Protein AF-0000000084498848 (afdb_homodimer)

Nearest PDB structures (foldseek):
  2qkd-assembly1_A  TM=5.959E-01  e=3.045E-12  Mus musculus
  1njk-assembly1_D  TM=5.117E-01  e=5.832E+00  Escherichia coli
  2qkd-assembly1_A  TM=5.959E-01  e=2.418E-12  Mus musculus
  1njk-assembly1_D  TM=5.117E-01  e=6.208E+00  Escherichia coli

InterPro domains:
  IPR004457 Zinc finger, ZPR1-type [PF03367] (8-51)
  IPR004457 Zinc finger, ZPR1-type [SM00709] (8-157)
  IPR004457 Zinc finger, ZPR1-type [TIGR00310] (9-161)
  IPR004470 ZPR1-like, archaea [TIGR00340] (10-161)
  IPR040141 ZPR1 [PTHR10876] (7-160)
  IPR042451 ZPR1, A/B domain [G3DSA:2.60.120.1040] (54-166)
  IPR056180 ZPR1, jelly-roll domain [PF22794] (68-160)

Foldseek 3Di:
DDKDWDPDADPVPGDTWIKDKDWDQDPLQGIKIWIWTADPPPGDIDIDIGRDDFDFWKKKKDKQQFQVQQAWKKKAALQKKKAKVVLGDIDGRDPDDHIDIDGNVRVLVVRLVVLVVVDDDPSSVVSNVVSVCVNVRNGDMIMMMIGGRRRRMDIRDPRMDMGGDDD/DDKDWDPDADPVPGDTWIKDKDWDQDPLQGIKIWIWTADPPPGDIDIDIGRDDFDFWKKKKDKDQFQVQQAWKKKAALQKKKAKVVLGDIDGRDPDDHIDIDGNVRVLVVRLVVLVVVDDDPSSVVSNVVSVCVNVRNGDMIMMMIGGRRRRMDIRDPRMDMGGDDD

pLDDT: mean 88.1, std 8.41, range [50.16, 97.81]

Solvent-accessible surface area (backbone atoms only — not comparable to full-atom values): 17791 Å² total; per-residue (Å²): 130,78,71,38,83,48,92,48,58,33,90,86,77,58,47,58,20,32,36,38,72,50,78,47,74,44,92,75,57,38,52,34,38,40,37,35,39,34,28,88,83,68,52,32,37,32,45,30,42,37,37,71,59,56,45,67,37,29,30,36,38,38,71,32,82,40,64,73,45,34,63,29,42,28,38,42,35,32,59,28,29,36,37,29,70,84,72,71,41,74,44,72,48,49,96,54,41,53,52,46,79,46,27,47,45,49,55,53,49,52,52,48,48,54,43,59,73,74,44,94,45,74,69,47,48,54,51,47,52,51,50,52,34,39,76,66,44,56,81,58,62,42,44,45,33,39,44,18,68,43,29,47,48,46,66,64,48,93,72,46,42,80,40,73,52,83,127,131,78,71,41,82,46,92,48,58,34,90,87,77,60,48,57,21,32,34,40,73,50,77,48,73,44,90,75,56,40,54,33,37,39,38,35,40,35,26,87,85,69,52,32,37,33,45,31,43,37,38,72,60,55,45,67,35,29,31,34,38,38,70,32,81,40,62,72,45,33,63,30,44,30,37,43,36,34,58,29,28,38,37,28,69,84,74,71,41,73,43,71,50,50,96,52,39,53,52,45,79,46,27,47,45,49,55,56,49,52,51,48,50,55,45,59,73,73,44,92,45,74,70,48,48,54,52,46,52,51,51,52,34,39,75,68,45,56,81,59,67,42,44,46,33,38,44,18,67,43,29,46,47,43,64,63,46,92,72,47,42,79,41,75,51,84,127

Sequence (334 aa):
MNETLTDKQCPNCNSYLYYIEYDTEIPYEGKITIKTYTCKTCYYKNVSIQRHEREKPKVMLLRITGKNDLKTIIYRSPDAYIKIPEIDAEISPGIASNGYITTAEGIITSIKEKLSLMGNNKETKVLEERINNILKSNSEEITIIIDDDSGKSKINSSKAKVIEKPIMNETLTDKQCPNCNSYLYYIEYDTEIPYEGKITIKTYTCKTCYYKNVSIQRHEREKPKVMLLRITGKNDLKTIIYRSPDAYIKIPEIDAEISPGIASNGYITTAEGIITSIKEKLSLMGNNKETKVLEERINNILKSNSEEITIIIDDDSGKSKINSSKAKVIEKPI

Secondary structure (DSSP, 8-state):
---EEEEEEPTTT-PEEEEEEEEEEETTTEEEEEEEEE-TTT--EEEEEEE------EEEEEEE-SHHHHT-EEEEPTTEEEEEGGGTEEEPPPTTPPPEEEEHHHHHHHHHHHHHHT---HHHHHHHHHHHHHHTT-S--EEEEEEETTS--EEESTT-EEEEPP-/---EEEEEEPTTT-PEEEEEEEEEEETTTEEEEEEEEE-TTT--EEEEEEE------EEEEEEE-SHHHHT-EEEEPTTEEEEEGGGTEEEPPPTTPPPEEEEHHHHHHHHHHHHHHT---HHHHHHHHHHHHHHTT-S--EEEEEEETT---EEESTT-EEEEPP-

Structure (mmCIF, N/CA/C/O backbone):
data_AF-0000000084498848-model_v1
#
loop_
_entity.id
_entity.type
_entity.pdbx_description
1 polymer 'Zinc finger ZPR1-type domain-containing protein'
#
loop_
_atom_site.group_PDB
_atom_site.id
_atom_site.type_symbol
_atom_site.label_atom_id
_atom_site.label_alt_id
_atom_site.label_comp_id
_atom_site.label_asym_id
_atom_site.label_entity_id
_atom_site.label_seq_id
_atom_site.pdbx_PDB_ins_code
_atom_site.Cartn_x
_atom_site.Cartn_y
_atom_site.Cartn_z
_atom_site.occupancy
_atom_site.B_iso_or_equiv
_atom_site.auth_seq_id
_atom_site.auth_comp_id
_atom_site.auth_asym_id
_atom_site.auth_atom_id
_atom_site.pdbx_PDB_model_num
ATOM 1 N N . MET A 1 1 ? -4.902 -6.047 -22.672 1 60.44 1 MET A N 1
ATOM 2 C CA . MET A 1 1 ? -4.195 -7.223 -22.172 1 60.44 1 MET A CA 1
ATOM 3 C C . MET A 1 1 ? -4.988 -8.492 -22.453 1 60.44 1 MET A C 1
ATOM 5 O O . MET A 1 1 ? -6.207 -8.516 -22.281 1 60.44 1 MET A O 1
ATOM 9 N N . ASN A 1 2 ? -4.477 -9.375 -23.234 1 75.75 2 ASN A N 1
ATOM 10 C CA . ASN A 1 2 ? -5.258 -10.492 -23.766 1 75.75 2 ASN A CA 1
ATOM 11 C C . ASN A 1 2 ? -5.457 -11.57 -22.703 1 75.75 2 ASN A C 1
ATOM 13 O O . ASN A 1 2 ? -4.484 -12.117 -22.172 1 75.75 2 ASN A O 1
ATOM 17 N N . GLU A 1 3 ? -6.574 -11.68 -22.141 1 88.19 3 GLU A N 1
ATOM 18 C CA . GLU A 1 3 ? -7.008 -12.727 -21.219 1 88.19 3 GLU A CA 1
ATOM 19 C C . GLU A 1 3 ? -7.223 -14.055 -21.938 1 88.19 3 GLU A C 1
ATOM 21 O O . GLU A 1 3 ? -7.766 -14.078 -23.047 1 88.19 3 GLU A O 1
ATOM 26 N N . THR A 1 4 ? -6.621 -15.195 -21.438 1 95.38 4 THR A N 1
ATOM 27 C CA . THR A 1 4 ? -6.754 -16.5 -22.062 1 95.38 4 THR A CA 1
ATOM 28 C C . THR A 1 4 ? -7.375 -17.516 -21.094 1 95.38 4 THR A C 1
ATOM 30 O O . THR A 1 4 ? -7.035 -17.53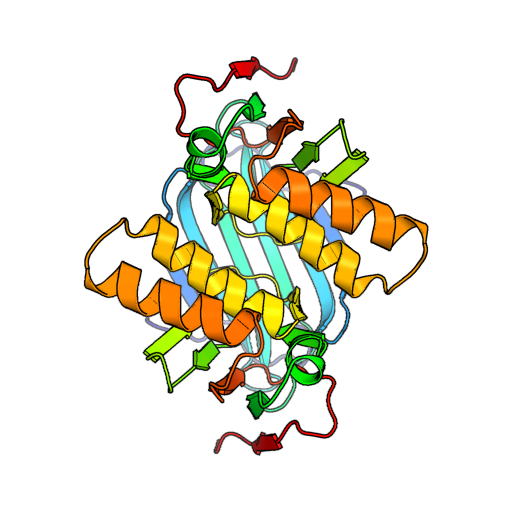1 -19.922 1 95.38 4 THR A O 1
ATOM 33 N N . LEU A 1 5 ? -8.227 -18.312 -21.656 1 96.38 5 LEU A N 1
ATOM 34 C CA . LEU A 1 5 ? -8.742 -19.438 -20.875 1 96.38 5 LEU A CA 1
ATOM 35 C C . LEU A 1 5 ? -7.688 -20.531 -20.734 1 96.38 5 LEU A C 1
ATOM 37 O O . LEU A 1 5 ? -7.035 -20.906 -21.703 1 96.38 5 LEU A O 1
ATOM 41 N N . THR A 1 6 ? -7.496 -21 -19.453 1 97.12 6 THR A N 1
ATOM 42 C CA . THR A 1 6 ? -6.473 -22.016 -19.203 1 97.12 6 THR A CA 1
ATOM 43 C C . THR A 1 6 ? -7.109 -23.359 -18.859 1 97.12 6 THR A C 1
ATOM 45 O O . THR A 1 6 ? -8.336 -23.469 -18.797 1 97.12 6 THR A O 1
ATOM 48 N N . ASP A 1 7 ? -6.156 -24.391 -18.703 1 97.19 7 ASP A N 1
ATOM 49 C CA . ASP A 1 7 ? -6.609 -25.703 -18.281 1 97.19 7 ASP A CA 1
ATOM 50 C C . ASP A 1 7 ? -6.516 -25.859 -16.766 1 97.19 7 ASP A C 1
ATOM 52 O O . ASP A 1 7 ? -6.789 -26.938 -16.219 1 97.19 7 ASP A O 1
ATOM 56 N N . LYS A 1 8 ? -6.152 -24.797 -16.109 1 95.94 8 LYS A N 1
ATOM 57 C CA . LYS A 1 8 ? -6.086 -24.844 -14.656 1 95.94 8 LYS A CA 1
ATOM 58 C C . LYS A 1 8 ? -7.473 -24.703 -14.039 1 95.94 8 LYS A C 1
ATOM 60 O O . LYS A 1 8 ? -8.258 -23.844 -14.445 1 95.94 8 LYS A O 1
ATOM 65 N N . GLN A 1 9 ? -7.645 -25.484 -13.062 1 96.88 9 GLN A N 1
ATOM 66 C CA . GLN A 1 9 ? -8.953 -25.469 -12.422 1 96.88 9 GLN A CA 1
ATOM 67 C C . GLN A 1 9 ? -8.938 -24.594 -11.172 1 96.88 9 GLN A C 1
ATOM 69 O O . GLN A 1 9 ? -7.961 -24.594 -10.422 1 96.88 9 GLN A O 1
ATOM 74 N N . CYS A 1 10 ? -10.016 -23.891 -10.945 1 95.12 10 CYS A N 1
ATOM 75 C CA . CYS A 1 10 ? -10.234 -23.094 -9.75 1 95.12 10 CYS A CA 1
ATOM 76 C C . CYS A 1 10 ? -10.289 -23.969 -8.5 1 95.12 10 CYS A C 1
ATOM 78 O O . CYS A 1 10 ? -11.023 -24.953 -8.461 1 95.12 10 CYS A O 1
ATOM 80 N N . PRO A 1 11 ? -9.508 -23.562 -7.582 1 92 11 PRO A N 1
ATOM 81 C CA . PRO A 1 11 ? -9.508 -24.375 -6.363 1 92 11 PRO A CA 1
ATOM 82 C C . PRO A 1 11 ? -10.82 -24.281 -5.582 1 92 11 PRO A C 1
ATOM 84 O O . PRO A 1 11 ? -11.094 -25.125 -4.723 1 92 11 PRO A O 1
ATOM 87 N N . ASN A 1 12 ? -11.57 -23.328 -5.832 1 88.88 12 ASN A N 1
ATOM 88 C CA . ASN A 1 12 ? -12.805 -23.094 -5.086 1 88.88 12 ASN A CA 1
ATOM 89 C C . ASN A 1 12 ? -13.992 -23.797 -5.738 1 88.88 12 ASN A C 1
ATOM 91 O O . ASN A 1 12 ? -14.859 -24.328 -5.047 1 88.88 12 ASN A O 1
ATOM 95 N N . CYS A 1 13 ? -14.039 -23.844 -7.105 1 94.06 13 CYS A N 1
ATOM 96 C CA . CYS A 1 13 ? -15.266 -24.328 -7.738 1 94.06 13 CYS A CA 1
ATOM 97 C C . CYS A 1 13 ? -14.945 -25.25 -8.906 1 94.06 13 CYS A C 1
ATOM 99 O O . CYS A 1 13 ? -15.852 -25.672 -9.625 1 94.06 13 CYS A O 1
ATOM 101 N N . ASN A 1 14 ? -13.781 -25.406 -9.312 1 95.75 14 ASN A N 1
ATOM 102 C CA . ASN A 1 14 ? -13.273 -26.375 -10.281 1 95.75 14 ASN A CA 1
ATOM 103 C C . ASN A 1 14 ? -13.461 -25.875 -11.711 1 95.75 14 ASN A C 1
ATOM 105 O O . ASN A 1 14 ? -13.117 -26.578 -12.664 1 95.75 14 ASN A O 1
ATOM 109 N N . SER A 1 15 ? -14.047 -24.703 -11.891 1 95.38 15 SER A N 1
ATOM 110 C CA . SER A 1 15 ? -14.094 -24.125 -13.234 1 95.38 15 SER A CA 1
ATOM 111 C C . SER A 1 15 ? -12.688 -23.781 -13.727 1 95.38 15 SER A C 1
ATOM 113 O O . SER A 1 15 ? -11.742 -23.719 -12.938 1 95.38 15 SER A O 1
ATOM 115 N N . TYR A 1 16 ? -12.664 -23.594 -15 1 97.19 16 TYR A N 1
ATOM 116 C CA . TYR A 1 16 ? -11.352 -23.281 -15.555 1 97.19 16 TYR A CA 1
ATOM 117 C C . TYR A 1 16 ? -11.008 -21.812 -15.344 1 97.19 16 TYR A C 1
ATOM 119 O O . TYR A 1 16 ? -11.875 -20.938 -15.461 1 97.19 16 TYR A O 1
ATOM 127 N N . LEU A 1 17 ? -9.766 -21.547 -15.07 1 96.38 17 LEU A N 1
ATOM 128 C CA . LEU A 1 17 ? -9.312 -20.203 -14.734 1 96.38 17 LEU A CA 1
ATOM 129 C C . LEU A 1 17 ? -8.906 -19.438 -15.984 1 96.38 17 LEU A C 1
ATOM 131 O O . LEU A 1 17 ? -8.438 -20.031 -16.953 1 96.38 17 LEU A O 1
ATOM 135 N N . TYR A 1 18 ? -9.203 -18.156 -15.938 1 96.12 18 TYR A N 1
ATOM 136 C CA . TYR A 1 18 ? -8.672 -17.234 -16.922 1 96.12 18 TYR A CA 1
ATOM 137 C C . TYR A 1 18 ? -7.324 -16.672 -16.469 1 96.12 18 TYR A C 1
ATOM 139 O O . TYR A 1 18 ? -7.078 -16.516 -15.273 1 96.12 18 TYR A O 1
ATOM 147 N N . TYR A 1 19 ? -6.457 -16.438 -17.484 1 95.75 19 TYR A N 1
ATOM 148 C CA . TYR A 1 19 ? -5.086 -16.047 -17.188 1 95.75 19 TYR A CA 1
ATOM 149 C C . TYR A 1 19 ? -4.707 -14.781 -17.953 1 95.75 19 TYR A C 1
ATOM 151 O O . TYR A 1 19 ? -5.039 -14.648 -19.141 1 95.75 19 TYR A O 1
ATOM 159 N N . ILE A 1 20 ? -4.113 -13.852 -17.25 1 93.94 20 ILE A N 1
ATOM 160 C CA . ILE A 1 20 ? -3.502 -12.688 -17.891 1 93.94 20 ILE A CA 1
ATOM 161 C C . ILE A 1 20 ? -2.113 -12.445 -17.297 1 93.94 20 ILE A C 1
ATOM 163 O O . ILE A 1 20 ? -1.896 -12.648 -16.109 1 93.94 20 ILE A O 1
ATOM 167 N N . GLU A 1 21 ? -1.12 -12.078 -18.125 1 92.12 21 GLU A N 1
ATOM 168 C CA . GLU A 1 21 ? 0.226 -11.727 -17.688 1 92.12 21 GLU A CA 1
ATOM 169 C C . GLU A 1 21 ? 0.68 -10.406 -18.312 1 92.12 21 GLU A C 1
ATOM 171 O O . GLU A 1 21 ? 0.308 -10.086 -19.438 1 92.12 21 GLU A O 1
ATOM 176 N N . TYR A 1 22 ? 1.301 -9.648 -17.531 1 89.38 22 TYR A N 1
ATOM 177 C CA . TYR A 1 22 ? 1.804 -8.375 -18.031 1 89.38 22 TYR A CA 1
ATOM 178 C C . TYR A 1 22 ? 3.166 -8.055 -17.438 1 89.38 22 TYR A C 1
ATOM 180 O O . TYR A 1 22 ? 3.379 -8.234 -16.234 1 89.38 22 TYR A O 1
ATOM 188 N N . ASP A 1 23 ? 4.105 -7.664 -18.281 1 89.06 23 ASP A N 1
ATOM 189 C CA . ASP A 1 23 ? 5.426 -7.184 -17.875 1 89.06 23 ASP A CA 1
ATOM 190 C C . ASP A 1 23 ? 5.449 -5.66 -17.797 1 89.06 23 ASP A C 1
ATOM 192 O O . ASP A 1 23 ? 4.906 -4.973 -18.656 1 89.06 23 ASP A O 1
ATOM 196 N N . THR A 1 24 ? 5.996 -5.207 -16.719 1 86.88 24 THR A N 1
ATOM 197 C CA . THR A 1 24 ? 6.129 -3.762 -16.578 1 86.88 24 THR A CA 1
ATOM 198 C C . THR A 1 24 ? 7.395 -3.406 -15.805 1 86.88 24 THR A C 1
ATOM 200 O O . THR A 1 24 ? 8.094 -4.293 -15.305 1 86.88 24 THR A O 1
ATOM 203 N N . GLU A 1 25 ? 7.734 -2.156 -15.906 1 86.75 25 GLU A N 1
ATOM 204 C CA . GLU A 1 25 ? 8.867 -1.645 -15.133 1 86.75 25 GLU A CA 1
ATOM 205 C C . GLU A 1 25 ? 8.398 -0.656 -14.07 1 86.75 25 GLU A C 1
ATOM 207 O O . GLU A 1 25 ? 7.609 0.246 -14.352 1 86.75 25 GLU A O 1
ATOM 212 N N . ILE A 1 26 ? 8.742 -0.905 -12.828 1 83.12 26 ILE A N 1
ATOM 213 C CA . ILE A 1 26 ? 8.422 -0.023 -11.719 1 83.12 26 ILE A CA 1
ATOM 214 C C . ILE A 1 26 ? 9.656 0.775 -11.312 1 83.12 26 ILE A C 1
ATOM 216 O O . ILE A 1 26 ? 10.758 0.222 -11.219 1 83.12 26 ILE A O 1
ATOM 220 N N . PRO A 1 27 ? 9.461 2.131 -11.055 1 83 27 PRO A N 1
ATOM 221 C CA . PRO A 1 27 ? 10.602 2.949 -10.656 1 83 27 PRO A CA 1
ATOM 222 C C . PRO A 1 27 ? 11.383 2.346 -9.492 1 83 27 PRO A C 1
ATOM 224 O O . PRO A 1 27 ? 10.781 1.895 -8.508 1 83 27 PRO A O 1
ATOM 227 N N . TYR A 1 28 ? 12.734 2.203 -9.578 1 83.44 28 TYR A N 1
ATOM 228 C CA . TYR A 1 28 ? 13.703 1.74 -8.586 1 83.44 28 TYR A CA 1
ATOM 229 C C . TYR A 1 28 ? 13.594 0.233 -8.383 1 83.44 28 TYR A C 1
ATOM 231 O O . TYR A 1 28 ? 14.508 -0.39 -7.832 1 83.44 28 TYR A O 1
ATOM 239 N N . GLU A 1 29 ? 12.469 -0.344 -8.758 1 84.56 29 GLU A N 1
ATOM 240 C CA . GLU A 1 29 ? 12.289 -1.785 -8.602 1 84.56 29 GLU A CA 1
ATOM 241 C C . GLU A 1 29 ? 12.82 -2.539 -9.82 1 84.56 29 GLU A C 1
ATOM 243 O O . GLU A 1 29 ? 13.422 -3.607 -9.68 1 84.56 29 GLU A O 1
ATOM 248 N N . GLY A 1 30 ? 12.602 -1.917 -10.938 1 86.31 30 GLY A N 1
ATOM 249 C CA . GLY A 1 30 ? 12.992 -2.57 -12.18 1 86.31 30 GLY A CA 1
ATOM 250 C C . GLY A 1 30 ? 11.875 -3.393 -12.797 1 86.31 30 GLY A C 1
ATOM 251 O O . GLY A 1 30 ? 10.695 -3.053 -12.664 1 86.31 30 GLY A O 1
ATOM 252 N N . LYS A 1 31 ? 12.289 -4.352 -13.523 1 87 31 LYS A N 1
ATOM 253 C CA . LYS A 1 31 ? 11.336 -5.156 -14.273 1 87 31 LYS A CA 1
ATOM 254 C C . LYS A 1 31 ? 10.594 -6.129 -13.359 1 87 31 LYS A C 1
ATOM 256 O O . LYS A 1 31 ? 11.219 -6.793 -12.523 1 87 31 LYS A O 1
ATOM 261 N N . ILE A 1 32 ? 9.305 -6.141 -13.523 1 88.38 32 ILE A N 1
ATOM 262 C CA . ILE A 1 32 ? 8.508 -7.133 -12.805 1 88.38 32 ILE A CA 1
ATOM 263 C C . ILE A 1 32 ? 7.496 -7.766 -13.758 1 88.38 32 ILE A C 1
ATOM 265 O O . ILE A 1 32 ? 7.152 -7.18 -14.789 1 88.38 32 ILE A O 1
ATOM 269 N N . THR A 1 33 ? 7.109 -9 -13.438 1 91.12 33 THR A N 1
ATOM 270 C CA . THR A 1 33 ? 6.051 -9.703 -14.156 1 91.12 33 THR A CA 1
ATOM 271 C C . THR A 1 33 ? 4.859 -9.977 -13.242 1 91.12 33 THR A C 1
ATOM 273 O O . THR A 1 33 ? 5.027 -10.5 -12.141 1 91.12 33 THR A O 1
ATOM 276 N N . ILE A 1 34 ? 3.719 -9.578 -13.695 1 90.5 34 ILE A N 1
ATOM 277 C CA . ILE A 1 34 ? 2.498 -9.828 -12.938 1 90.5 34 ILE A CA 1
ATOM 278 C C . ILE A 1 34 ? 1.647 -10.875 -13.656 1 90.5 34 ILE A C 1
ATOM 280 O O . ILE A 1 34 ? 1.383 -10.75 -14.852 1 90.5 34 ILE A O 1
ATOM 284 N N . LYS A 1 35 ? 1.29 -11.898 -12.898 1 92.5 35 LYS A N 1
ATOM 285 C CA . LYS A 1 35 ? 0.419 -12.945 -13.414 1 92.5 35 LYS A CA 1
ATOM 286 C C . LYS A 1 35 ? -0.872 -13.039 -12.609 1 92.5 35 LYS A C 1
ATOM 288 O O . LYS A 1 35 ? -0.84 -13.031 -11.375 1 92.5 35 LYS A O 1
ATOM 293 N N . THR A 1 36 ? -1.947 -13.102 -13.328 1 91.31 36 THR A N 1
ATOM 294 C CA . THR A 1 36 ? -3.221 -13.188 -12.625 1 91.31 36 THR A CA 1
ATOM 295 C C . THR A 1 36 ? -4.07 -14.328 -13.172 1 91.31 36 THR A C 1
ATOM 297 O O . THR A 1 36 ? -4.211 -14.484 -14.383 1 91.31 36 THR A O 1
ATOM 300 N N . TYR A 1 37 ? -4.52 -15.164 -12.25 1 93.38 37 TYR A N 1
ATOM 301 C CA . TYR A 1 37 ? -5.566 -16.141 -12.523 1 93.38 37 TYR A CA 1
ATOM 302 C C . TYR A 1 37 ? -6.895 -15.703 -11.922 1 93.38 37 TYR A C 1
ATOM 304 O O . TYR A 1 37 ? -6.953 -15.297 -10.758 1 93.38 37 TYR A O 1
ATOM 312 N N . THR A 1 38 ? -7.926 -15.766 -12.719 1 90.75 38 THR A N 1
ATOM 313 C CA . THR A 1 38 ? -9.242 -15.367 -12.227 1 90.75 38 THR A CA 1
ATOM 314 C C . THR A 1 38 ? -10.297 -16.406 -12.602 1 90.75 38 THR A C 1
ATOM 316 O O . THR A 1 38 ? -10.242 -16.984 -13.688 1 90.75 38 THR A O 1
ATOM 319 N N . CYS A 1 39 ? -11.125 -16.594 -11.633 1 91.94 39 CYS A N 1
ATOM 320 C CA . CYS A 1 39 ? -12.289 -17.422 -11.906 1 91.94 39 CYS A CA 1
ATOM 321 C C . CYS A 1 39 ? -13.516 -16.562 -12.211 1 91.94 39 CYS A C 1
ATOM 323 O O . CYS A 1 39 ? -13.875 -15.688 -11.422 1 91.94 39 CYS A O 1
ATOM 325 N N . LYS A 1 40 ? -14.18 -16.781 -13.328 1 87.94 40 LYS A N 1
ATOM 326 C CA . LYS A 1 40 ? -15.336 -15.984 -13.711 1 87.94 40 LYS A CA 1
ATOM 327 C C . LYS A 1 40 ? -16.609 -16.5 -13.047 1 87.94 40 LYS A C 1
ATOM 329 O O . LYS A 1 40 ? -17.641 -15.82 -13.055 1 87.94 40 LYS A O 1
ATOM 334 N N . THR A 1 41 ? -16.469 -17.688 -12.531 1 89.06 41 THR A N 1
ATOM 335 C CA . THR A 1 41 ? -17.625 -18.312 -11.914 1 89.06 41 THR A CA 1
ATOM 336 C C . THR A 1 41 ? -17.75 -17.891 -10.453 1 89.06 41 THR A C 1
ATOM 338 O O . THR A 1 41 ? -18.812 -17.422 -10.023 1 89.06 41 THR A O 1
ATOM 341 N N . CYS A 1 42 ? -16.688 -18.047 -9.688 1 87.88 42 CYS A N 1
ATOM 342 C CA . CYS A 1 42 ? -16.781 -17.75 -8.258 1 87.88 42 CYS A CA 1
ATOM 343 C C . CYS A 1 42 ? -15.93 -16.531 -7.898 1 87.88 42 CYS A C 1
ATOM 345 O O . CYS A 1 42 ? -15.797 -16.188 -6.723 1 87.88 42 CYS A O 1
ATOM 347 N N . TYR A 1 43 ? -15.219 -15.969 -8.82 1 83.5 43 TYR A N 1
ATOM 348 C CA . TYR A 1 43 ? -14.492 -14.711 -8.703 1 83.5 43 TYR A CA 1
ATOM 349 C C . TYR A 1 43 ? -13.203 -14.898 -7.91 1 83.5 43 TYR A C 1
ATOM 351 O O . TYR A 1 43 ? -12.602 -13.922 -7.453 1 83.5 43 TYR A O 1
ATOM 359 N N . TYR A 1 44 ? -12.906 -16.203 -7.773 1 87.88 44 TYR A N 1
ATOM 360 C CA . TYR A 1 44 ? -11.57 -16.469 -7.254 1 87.88 44 TYR A CA 1
ATOM 361 C C . TYR A 1 44 ? -10.516 -15.695 -8.031 1 87.88 44 TYR A C 1
ATOM 363 O O . TYR A 1 44 ? -10.633 -15.531 -9.25 1 87.88 44 TYR A O 1
ATOM 371 N N . LYS A 1 45 ? -9.484 -15.227 -7.266 1 87.94 45 LYS A N 1
ATOM 372 C CA . LYS A 1 45 ? -8.414 -14.469 -7.914 1 87.94 45 LYS A CA 1
ATOM 373 C C . LYS A 1 45 ? -7.062 -14.766 -7.277 1 87.94 45 LYS A C 1
ATOM 375 O O . LYS A 1 45 ? -6.934 -14.773 -6.051 1 87.94 45 LYS A O 1
ATOM 380 N N . ASN A 1 46 ? -6.086 -15.078 -8.148 1 90.38 46 ASN A N 1
ATOM 381 C CA . ASN A 1 46 ? -4.695 -15.242 -7.738 1 90.38 46 ASN A CA 1
ATOM 382 C C . ASN A 1 46 ? -3.773 -14.273 -8.469 1 90.38 46 ASN A C 1
ATOM 384 O O . ASN A 1 46 ? -3.773 -14.219 -9.703 1 90.38 46 ASN A O 1
ATOM 388 N N . VAL A 1 47 ? -3.098 -13.477 -7.699 1 88.5 47 VAL A N 1
ATOM 389 C CA . VAL A 1 47 ? -2.15 -12.539 -8.289 1 88.5 47 VAL A CA 1
ATOM 390 C C . VAL A 1 47 ? -0.73 -12.898 -7.867 1 88.5 47 VAL A C 1
ATOM 392 O O . VAL A 1 47 ? -0.443 -13.008 -6.672 1 88.5 47 VAL A O 1
ATOM 395 N N . SER A 1 48 ? 0.093 -13.102 -8.898 1 91.25 48 SER A N 1
ATOM 396 C CA . SER A 1 48 ? 1.502 -13.406 -8.672 1 91.25 48 SER A CA 1
ATOM 397 C C . SER A 1 48 ? 2.4 -12.305 -9.219 1 91.25 48 SER A C 1
ATOM 399 O O . SER A 1 48 ? 2.217 -11.852 -10.352 1 91.25 48 SER A O 1
ATOM 401 N N . ILE A 1 49 ? 3.35 -11.891 -8.414 1 89.31 49 ILE A N 1
ATOM 402 C CA . ILE A 1 49 ? 4.309 -10.875 -8.82 1 89.31 49 ILE A CA 1
ATOM 403 C C . ILE A 1 49 ? 5.719 -11.453 -8.805 1 89.31 49 ILE A C 1
ATOM 405 O O . ILE A 1 49 ? 6.215 -11.867 -7.754 1 89.31 49 ILE A O 1
ATOM 409 N N . GLN A 1 50 ? 6.293 -11.477 -9.969 1 89.88 50 GLN A N 1
ATOM 410 C CA . GLN A 1 50 ? 7.672 -11.938 -10.109 1 89.88 50 GLN A CA 1
ATOM 411 C C . GLN A 1 50 ? 8.641 -10.758 -10.195 1 89.88 50 GLN A C 1
ATOM 413 O O . GLN A 1 50 ? 8.5 -9.906 -11.07 1 89.88 50 GLN A O 1
ATOM 418 N N . ARG A 1 51 ? 9.586 -10.672 -9.328 1 88 51 ARG A N 1
ATOM 419 C CA . ARG A 1 51 ? 10.641 -9.664 -9.336 1 88 51 ARG A CA 1
ATOM 420 C C . ARG A 1 51 ? 11.961 -10.258 -9.797 1 88 51 ARG A C 1
ATOM 422 O O . ARG A 1 51 ? 12.484 -11.188 -9.18 1 88 51 ARG A O 1
ATOM 429 N N . HIS A 1 52 ? 12.492 -9.648 -10.852 1 83.88 52 HIS A N 1
ATOM 430 C CA . HIS A 1 52 ? 13.594 -10.266 -11.594 1 83.88 52 HIS A CA 1
ATOM 431 C C . HIS A 1 52 ? 14.945 -9.828 -11.031 1 83.88 52 HIS A C 1
ATOM 433 O O . HIS A 1 52 ? 15.945 -10.531 -11.195 1 83.88 52 HIS A O 1
ATOM 439 N N . GLU A 1 53 ? 14.922 -8.703 -10.391 1 78.25 53 GLU A N 1
ATOM 440 C CA . GLU A 1 53 ? 16.203 -8.156 -9.953 1 78.25 53 GLU A CA 1
ATOM 441 C C . GLU A 1 53 ? 16.188 -7.859 -8.453 1 78.25 53 GLU A C 1
ATOM 443 O O . GLU A 1 53 ? 15.133 -7.523 -7.891 1 78.25 53 GLU A O 1
ATOM 448 N N . ARG A 1 54 ? 17.25 -8.203 -7.832 1 76.81 54 ARG A N 1
ATOM 449 C CA . ARG A 1 54 ? 17.453 -7.738 -6.465 1 76.81 54 ARG A CA 1
ATOM 450 C C . ARG A 1 54 ? 18.875 -7.223 -6.27 1 76.81 54 ARG A C 1
ATOM 452 O O . ARG A 1 54 ? 19.734 -7.445 -7.113 1 76.81 54 ARG A O 1
ATOM 459 N N . GLU A 1 55 ? 18.891 -6.449 -5.316 1 82.19 55 GLU A N 1
ATOM 460 C CA . GLU A 1 55 ? 20.172 -5.867 -4.938 1 82.19 55 GLU A CA 1
ATOM 461 C C . GLU A 1 55 ? 20.625 -6.367 -3.564 1 82.19 55 GLU A C 1
ATOM 463 O O . GLU A 1 55 ? 20 -7.262 -2.99 1 82.19 55 GLU A O 1
ATOM 468 N N . LYS A 1 56 ? 21.828 -6.047 -3.172 1 83.38 56 LYS A N 1
ATOM 469 C CA . LYS A 1 56 ? 22.328 -6.418 -1.851 1 83.38 56 LYS A CA 1
ATOM 470 C C . LYS A 1 56 ? 21.484 -5.793 -0.747 1 83.38 56 LYS A C 1
ATOM 472 O O . LYS A 1 56 ? 21.094 -4.629 -0.847 1 83.38 56 LYS A O 1
ATOM 477 N N . PRO A 1 57 ? 21.25 -6.641 0.238 1 88.94 57 PRO A N 1
ATOM 478 C CA . PRO A 1 57 ? 20.516 -6.078 1.38 1 88.94 57 PRO A CA 1
ATOM 479 C C . PRO A 1 57 ? 21.188 -4.832 1.953 1 88.94 57 PRO A C 1
ATOM 481 O O . PRO A 1 57 ? 22.422 -4.75 1.981 1 88.94 57 PRO A O 1
ATOM 484 N N . LYS A 1 58 ? 20.438 -3.875 2.391 1 92.56 58 LYS A N 1
ATOM 485 C CA . LYS A 1 58 ? 21.031 -2.645 2.914 1 92.56 58 LYS A CA 1
ATOM 486 C C . LYS A 1 58 ? 20.125 -2.012 3.969 1 92.56 58 LYS A C 1
ATOM 488 O O . LYS A 1 58 ? 18.922 -2.299 4.023 1 92.56 58 LYS A O 1
ATOM 493 N N . VAL A 1 59 ? 20.781 -1.319 4.828 1 96.12 59 VAL A N 1
ATOM 494 C CA . VAL A 1 59 ? 20.125 -0.453 5.797 1 96.12 59 VAL A CA 1
ATOM 495 C C . VAL A 1 59 ? 20.438 1.008 5.488 1 96.12 59 VAL A C 1
ATOM 497 O O . VAL A 1 59 ? 21.609 1.356 5.246 1 96.12 59 VAL A O 1
ATOM 500 N N . MET A 1 60 ? 19.406 1.791 5.438 1 97 60 MET A N 1
ATOM 501 C CA . MET A 1 60 ? 19.594 3.209 5.145 1 97 60 MET A CA 1
ATOM 502 C C . MET A 1 60 ? 19.062 4.074 6.277 1 97 60 MET A C 1
ATOM 504 O O . MET A 1 60 ? 18.047 3.742 6.895 1 97 60 MET A O 1
ATOM 508 N N . LEU A 1 61 ? 19.781 5.164 6.504 1 97.5 61 LEU A N 1
ATOM 509 C CA . LEU A 1 61 ? 19.375 6.113 7.535 1 97.5 61 LEU A CA 1
ATOM 510 C C . LEU A 1 61 ? 19.203 7.512 6.949 1 97.5 61 LEU A C 1
ATOM 512 O O . LEU A 1 61 ? 20.016 7.957 6.141 1 97.5 61 LEU A O 1
ATOM 516 N N . LEU A 1 62 ? 18.125 8.172 7.352 1 96.94 62 LEU A N 1
ATOM 517 C CA . LEU A 1 62 ? 17.875 9.562 7 1 96.94 62 LEU A CA 1
ATOM 518 C C . LEU A 1 62 ? 17.516 10.383 8.234 1 96.94 62 LEU A C 1
ATOM 520 O O . LEU A 1 62 ? 16.484 10.141 8.859 1 96.94 62 LEU A O 1
ATOM 524 N N . ARG A 1 63 ? 18.328 11.289 8.547 1 95.06 63 ARG A N 1
ATOM 525 C CA . ARG A 1 63 ? 18.062 12.188 9.664 1 95.06 63 ARG A CA 1
ATOM 526 C C . ARG A 1 63 ? 17.219 13.383 9.203 1 95.06 63 ARG A C 1
ATOM 528 O O . ARG A 1 63 ? 17.562 14.055 8.234 1 95.06 63 ARG A O 1
ATOM 535 N N . ILE A 1 64 ? 16.094 13.555 9.867 1 94.12 64 ILE A N 1
ATOM 536 C CA . ILE A 1 64 ? 15.203 14.68 9.562 1 94.12 64 ILE A CA 1
ATOM 537 C C . ILE A 1 64 ? 15.5 15.836 10.516 1 94.12 64 ILE A C 1
ATOM 539 O O . ILE A 1 64 ? 15.234 15.742 11.719 1 94.12 64 ILE A O 1
ATOM 543 N N . THR A 1 65 ? 15.992 16.922 10.023 1 90.12 65 THR A N 1
ATOM 544 C CA . THR A 1 65 ? 16.375 18.047 10.867 1 90.12 65 THR A CA 1
ATOM 545 C C . THR A 1 65 ? 15.547 19.281 10.516 1 90.12 65 THR A C 1
ATOM 547 O O . THR A 1 65 ? 15.633 20.297 11.203 1 90.12 65 THR A O 1
ATOM 550 N N . GLY A 1 66 ? 14.719 19.203 9.477 1 87.94 66 GLY A N 1
ATOM 551 C CA . GLY A 1 66 ? 13.906 20.344 9.078 1 87.94 66 GLY A CA 1
ATOM 552 C C . GLY A 1 66 ? 12.906 20.016 7.984 1 87.94 66 GLY A C 1
ATOM 553 O O . GLY A 1 66 ? 12.773 18.859 7.594 1 87.94 66 GLY A O 1
ATOM 554 N N . LYS A 1 67 ? 12.25 21.062 7.488 1 86.75 67 LYS A N 1
ATOM 555 C CA . LYS A 1 67 ? 11.156 20.922 6.535 1 86.75 67 LYS A CA 1
ATOM 556 C C . LYS A 1 67 ? 11.656 20.375 5.203 1 86.75 67 LYS A C 1
ATOM 558 O O . LYS A 1 67 ? 10.953 19.609 4.531 1 86.75 67 LYS A O 1
ATOM 563 N N . ASN A 1 68 ? 12.812 20.766 4.848 1 89.06 68 ASN A N 1
ATOM 564 C CA . ASN A 1 68 ? 13.359 20.312 3.57 1 89.06 68 ASN A CA 1
ATOM 565 C C . ASN A 1 68 ? 13.578 18.797 3.557 1 89.06 68 ASN A C 1
ATOM 567 O O . ASN A 1 68 ? 13.383 18.156 2.529 1 89.06 68 ASN A O 1
ATOM 571 N N . ASP A 1 69 ? 13.992 18.25 4.68 1 93.19 69 ASP A N 1
ATOM 572 C CA . ASP A 1 69 ? 14.203 16.812 4.781 1 93.19 69 ASP A CA 1
ATOM 573 C C . ASP A 1 69 ? 12.875 16.062 4.668 1 93.19 69 ASP A C 1
ATOM 575 O O . ASP A 1 69 ? 12.844 14.914 4.203 1 93.19 69 ASP A O 1
ATOM 579 N N . LEU A 1 70 ? 11.852 16.703 5.059 1 91.56 70 LEU A N 1
ATOM 580 C CA . LEU A 1 70 ? 10.531 16.078 5.012 1 91.56 70 LEU A CA 1
ATOM 581 C C . LEU A 1 70 ? 10.094 15.844 3.568 1 91.56 70 LEU A C 1
ATOM 583 O O . LEU A 1 70 ? 9.312 14.93 3.291 1 91.56 70 LEU A O 1
ATOM 587 N N . LYS A 1 71 ? 10.641 16.531 2.674 1 89.62 71 LYS A N 1
ATOM 588 C CA . LYS A 1 71 ? 10.25 16.453 1.27 1 89.62 71 LYS A CA 1
ATOM 589 C C . LYS A 1 71 ? 11.07 15.406 0.521 1 89.62 71 LYS A C 1
ATOM 591 O O . LYS A 1 71 ? 10.805 15.125 -0.65 1 89.62 71 LYS A O 1
ATOM 596 N N . THR A 1 72 ? 12.039 14.836 1.173 1 93.81 72 THR A N 1
ATOM 597 C CA . THR A 1 72 ? 12.906 13.844 0.545 1 93.81 72 THR A CA 1
ATOM 598 C C . THR A 1 72 ? 12.078 12.695 -0.035 1 93.81 72 THR A C 1
ATOM 600 O O . THR A 1 72 ? 11.211 12.148 0.644 1 93.81 72 THR A O 1
ATOM 603 N N . ILE A 1 73 ? 12.344 12.391 -1.285 1 93.81 73 ILE A N 1
ATOM 604 C CA . ILE A 1 73 ? 11.656 11.305 -1.965 1 93.81 73 ILE A CA 1
ATOM 605 C C . ILE A 1 73 ? 12.289 9.969 -1.574 1 93.81 73 ILE A C 1
ATOM 607 O O . ILE A 1 73 ? 13.508 9.844 -1.525 1 93.81 73 ILE A O 1
ATOM 611 N N . ILE A 1 74 ? 11.438 9.062 -1.229 1 95.06 74 ILE A N 1
ATOM 612 C CA . ILE A 1 74 ? 11.859 7.734 -0.8 1 95.06 74 ILE A CA 1
ATOM 613 C C . ILE A 1 74 ? 11.109 6.668 -1.593 1 95.06 74 ILE A C 1
ATOM 615 O O . ILE A 1 74 ? 9.898 6.773 -1.79 1 95.06 74 ILE A O 1
ATOM 619 N N . TYR A 1 75 ? 11.805 5.75 -2.139 1 93.81 75 TYR A N 1
ATOM 620 C CA . TYR A 1 75 ? 11.188 4.516 -2.609 1 93.81 75 TYR A CA 1
ATOM 621 C C . TYR A 1 75 ? 11.32 3.408 -1.571 1 93.81 75 TYR A C 1
ATOM 623 O O . TYR A 1 75 ? 12.438 3.025 -1.202 1 93.81 75 TYR A O 1
ATOM 631 N N . ARG A 1 76 ? 10.227 2.912 -1.11 1 92.25 76 ARG A N 1
ATOM 632 C CA . ARG A 1 76 ? 10.195 1.79 -0.179 1 92.25 76 ARG A CA 1
ATOM 633 C C . ARG A 1 76 ? 9.828 0.495 -0.897 1 92.25 76 ARG A C 1
ATOM 635 O O . ARG A 1 76 ? 8.719 0.353 -1.413 1 92.25 76 ARG A O 1
ATOM 642 N N . SER A 1 77 ? 10.75 -0.45 -0.903 1 90.19 77 SER A N 1
ATOM 643 C CA . SER A 1 77 ? 10.469 -1.734 -1.536 1 90.19 77 SER A CA 1
ATOM 644 C C . SER A 1 77 ? 9.453 -2.539 -0.729 1 90.19 77 SER A C 1
ATOM 646 O O . SER A 1 77 ? 9.211 -2.242 0.441 1 90.19 77 SER A O 1
ATOM 648 N N . PRO A 1 78 ? 8.852 -3.557 -1.304 1 85.75 78 PRO A N 1
ATOM 649 C CA . PRO A 1 78 ? 7.891 -4.398 -0.584 1 85.75 78 PRO A CA 1
ATOM 650 C C . PRO A 1 78 ? 8.516 -5.113 0.611 1 85.75 78 PRO A C 1
ATOM 652 O O . PRO A 1 78 ? 7.801 -5.527 1.529 1 85.75 78 PRO A O 1
ATOM 655 N N . ASP A 1 79 ? 9.82 -5.199 0.671 1 86.81 79 ASP A N 1
ATOM 656 C CA . ASP A 1 79 ? 10.5 -5.973 1.711 1 86.81 79 ASP A CA 1
ATOM 657 C C . ASP A 1 79 ? 11.078 -5.055 2.787 1 86.81 79 ASP A C 1
ATOM 659 O O . ASP A 1 79 ? 11.664 -5.527 3.762 1 86.81 79 ASP A O 1
ATOM 663 N N . ALA A 1 80 ? 10.828 -3.846 2.641 1 92.12 80 ALA A N 1
ATOM 664 C CA . ALA A 1 80 ? 11.531 -2.889 3.498 1 92.12 80 ALA A CA 1
ATOM 665 C C . ALA A 1 80 ? 10.789 -2.689 4.816 1 92.12 80 ALA A C 1
ATOM 667 O O . ALA A 1 80 ? 9.562 -2.514 4.828 1 92.12 80 ALA A O 1
ATOM 668 N N . TYR A 1 81 ? 11.539 -2.738 5.875 1 94.06 81 TYR A N 1
ATOM 669 C CA . TYR A 1 81 ? 11.094 -2.391 7.219 1 94.06 81 TYR A CA 1
ATOM 670 C C . TYR A 1 81 ? 11.508 -0.969 7.582 1 94.06 81 TYR A C 1
ATOM 672 O O . TYR A 1 81 ? 12.641 -0.56 7.316 1 94.06 81 TYR A O 1
ATOM 680 N N . ILE A 1 82 ? 10.547 -0.23 8.164 1 96 82 ILE A N 1
ATOM 681 C CA . ILE A 1 82 ? 10.859 1.141 8.555 1 96 82 ILE A CA 1
ATOM 682 C C . ILE A 1 82 ? 10.758 1.284 10.07 1 96 82 ILE A C 1
ATOM 684 O O . ILE A 1 82 ? 9.828 0.763 10.688 1 96 82 ILE A O 1
ATOM 688 N N . LYS A 1 83 ? 11.742 2.014 10.57 1 96.44 83 LYS A N 1
ATOM 689 C CA . LYS A 1 83 ? 11.75 2.32 12 1 96.44 83 LYS A CA 1
ATOM 690 C C . LYS A 1 83 ? 12.086 3.789 12.242 1 96.44 83 LYS A C 1
ATOM 692 O O . LYS A 1 83 ? 12.945 4.355 11.562 1 96.44 83 LYS A O 1
ATOM 697 N N . ILE A 1 84 ? 11.391 4.336 13.203 1 96 84 ILE A N 1
ATOM 698 C CA . ILE A 1 84 ? 11.711 5.656 13.734 1 96 84 ILE A CA 1
ATOM 699 C C . ILE A 1 84 ? 11.914 5.57 15.242 1 96 84 ILE A C 1
ATOM 701 O O . ILE A 1 84 ? 10.945 5.629 16.016 1 96 84 ILE A O 1
ATOM 705 N N . PRO A 1 85 ? 13.172 5.535 15.664 1 95.38 85 PRO A N 1
ATOM 706 C CA . PRO A 1 85 ? 13.477 5.215 17.062 1 95.38 85 PRO A CA 1
ATOM 707 C C . PRO A 1 85 ? 12.977 6.281 18.031 1 95.38 85 PRO A C 1
ATOM 709 O O . PRO A 1 85 ? 12.492 5.949 19.109 1 95.38 85 PRO A O 1
ATOM 712 N N . GLU A 1 86 ? 13.062 7.496 17.719 1 92.5 86 GLU A N 1
ATOM 713 C CA . GLU A 1 86 ? 12.758 8.602 18.625 1 92.5 86 GLU A CA 1
ATOM 714 C C . GLU A 1 86 ? 11.305 8.555 19.078 1 92.5 86 GLU A C 1
ATOM 716 O O . GLU A 1 86 ? 10.977 9.047 20.156 1 92.5 86 GLU A O 1
ATOM 721 N N . ILE A 1 87 ? 10.43 7.871 18.297 1 90.62 87 ILE A N 1
ATOM 722 C CA . ILE A 1 87 ? 9.031 7.781 18.703 1 90.62 87 ILE A CA 1
ATOM 723 C C . ILE A 1 87 ? 8.609 6.316 18.781 1 90.62 87 ILE A C 1
ATOM 725 O O . ILE A 1 87 ? 7.418 6.008 18.828 1 90.62 87 ILE A O 1
ATOM 729 N N . ASP A 1 88 ? 9.547 5.477 18.672 1 91.56 88 ASP A N 1
ATOM 730 C CA . ASP A 1 88 ? 9.344 4.035 18.766 1 91.56 88 ASP A CA 1
ATOM 731 C C . ASP A 1 88 ? 8.25 3.566 17.812 1 91.56 88 ASP A C 1
ATOM 733 O O . ASP A 1 88 ? 7.316 2.873 18.219 1 91.56 88 ASP A O 1
ATOM 737 N N . ALA A 1 89 ? 8.328 4.031 16.625 1 92.44 89 ALA A N 1
ATOM 738 C CA . ALA A 1 89 ? 7.375 3.662 15.586 1 92.44 89 ALA A CA 1
ATOM 739 C C . ALA A 1 89 ? 8.016 2.732 14.562 1 92.44 89 ALA A C 1
ATOM 741 O O . ALA A 1 89 ? 9.219 2.836 14.289 1 92.44 89 ALA A O 1
ATOM 742 N N . GLU A 1 90 ? 7.172 1.824 14.07 1 92.31 90 GLU A N 1
ATOM 743 C CA . GLU A 1 90 ? 7.656 0.887 13.062 1 92.31 90 GLU A CA 1
ATOM 744 C C . GLU A 1 90 ? 6.586 0.599 12.016 1 92.31 90 GLU A C 1
ATOM 746 O O . GLU A 1 90 ? 5.391 0.704 12.297 1 92.31 90 GLU A O 1
ATOM 751 N N . ILE A 1 91 ? 7.062 0.394 10.828 1 88.88 91 ILE A N 1
ATOM 752 C CA . ILE A 1 91 ? 6.23 -0.082 9.727 1 88.88 91 ILE A CA 1
ATOM 753 C C . ILE A 1 91 ? 6.805 -1.383 9.172 1 88.88 91 ILE A C 1
ATOM 755 O O . ILE A 1 91 ? 7.949 -1.416 8.711 1 88.88 91 ILE A O 1
ATOM 759 N N . SER A 1 92 ? 6.051 -2.391 9.281 1 85.44 92 SER A N 1
ATOM 760 C CA . SER A 1 92 ? 6.488 -3.686 8.773 1 85.44 92 SER A CA 1
ATOM 761 C C . SER A 1 92 ? 6.059 -3.889 7.324 1 85.44 92 SER A C 1
ATOM 763 O O . SER A 1 92 ? 5.07 -3.301 6.875 1 85.44 92 SER A O 1
ATOM 765 N N . PRO A 1 93 ? 6.934 -4.684 6.672 1 77.62 93 PRO A N 1
ATOM 766 C CA . PRO A 1 93 ? 6.469 -5.039 5.328 1 77.62 93 PRO A CA 1
ATOM 767 C C . PRO A 1 93 ? 5.105 -5.727 5.336 1 77.62 93 PRO A C 1
ATOM 769 O O . PRO A 1 93 ? 4.773 -6.438 6.289 1 77.62 93 PRO A O 1
ATOM 772 N N . GLY A 1 94 ? 4.246 -5.281 4.445 1 65.5 94 GLY A N 1
ATOM 773 C CA . GLY A 1 94 ? 2.979 -5.98 4.328 1 65.5 94 GLY A CA 1
ATOM 774 C C . GLY A 1 94 ? 3.107 -7.34 3.664 1 65.5 94 GLY A C 1
ATOM 775 O O . GLY A 1 94 ? 4.133 -7.641 3.049 1 65.5 94 GLY A O 1
ATOM 776 N N . ILE A 1 95 ? 2.26 -8.305 4.031 1 57.88 95 ILE A N 1
ATOM 777 C CA . ILE A 1 95 ? 2.207 -9.664 3.498 1 57.88 95 ILE A CA 1
ATOM 778 C C . ILE A 1 95 ? 2.363 -9.625 1.979 1 57.88 95 ILE A C 1
ATOM 780 O O . ILE A 1 95 ? 3.115 -10.422 1.405 1 57.88 95 ILE A O 1
ATOM 784 N N . ALA A 1 96 ? 1.792 -8.852 1.341 1 59.41 96 ALA A N 1
ATOM 785 C CA . ALA A 1 96 ? 1.82 -8.727 -0.114 1 59.41 96 ALA A CA 1
ATOM 786 C C . ALA A 1 96 ? 1.956 -7.266 -0.537 1 59.41 96 ALA A C 1
ATOM 788 O O . ALA A 1 96 ? 1.155 -6.766 -1.331 1 59.41 96 ALA A O 1
ATOM 789 N N . SER A 1 97 ? 3.01 -6.73 0.078 1 63.56 97 SER A N 1
ATOM 790 C CA . 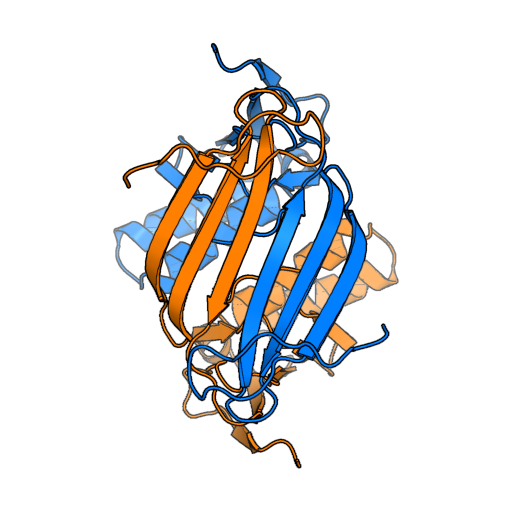SER A 1 97 ? 3.166 -5.301 -0.18 1 63.56 97 SER A CA 1
ATOM 791 C C . SER A 1 97 ? 3.764 -5.051 -1.561 1 63.56 97 SER A C 1
ATOM 793 O O . SER A 1 97 ? 4.453 -5.914 -2.109 1 63.56 97 SER A O 1
ATOM 795 N N . ASN A 1 98 ? 3.176 -3.969 -2.119 1 71.12 98 ASN A N 1
ATOM 796 C CA . ASN A 1 98 ? 3.85 -3.4 -3.283 1 71.12 98 ASN A CA 1
ATOM 797 C C . ASN A 1 98 ? 4.77 -2.25 -2.889 1 71.12 98 ASN A C 1
ATOM 799 O O . ASN A 1 98 ? 4.582 -1.628 -1.843 1 71.12 98 ASN A O 1
ATOM 803 N N . GLY A 1 99 ? 6.031 -2.244 -3.41 1 81 99 GLY A N 1
ATOM 804 C CA . GLY A 1 99 ? 6.848 -1.054 -3.232 1 81 99 GLY A CA 1
ATOM 805 C C . GLY A 1 99 ? 6.133 0.224 -3.631 1 81 99 GLY A C 1
ATOM 806 O O . GLY A 1 99 ? 5.113 0.182 -4.324 1 81 99 GLY A O 1
ATOM 807 N N . TYR A 1 100 ? 6.492 1.332 -2.992 1 83.56 100 TYR A N 1
ATOM 808 C CA . TYR A 1 100 ? 5.859 2.596 -3.354 1 83.56 100 TYR A CA 1
ATOM 809 C C . TYR A 1 100 ? 6.828 3.76 -3.172 1 83.56 100 TYR A C 1
ATOM 811 O O . TYR A 1 100 ? 7.766 3.678 -2.377 1 83.56 100 TYR A O 1
ATOM 819 N N . ILE A 1 101 ? 6.516 4.695 -4.051 1 88.12 101 ILE A N 1
ATOM 820 C CA . ILE A 1 101 ? 7.234 5.961 -3.92 1 88.12 101 ILE A CA 1
ATOM 821 C C . ILE A 1 101 ? 6.504 6.867 -2.932 1 88.12 101 ILE A C 1
ATOM 823 O O . ILE A 1 101 ? 5.285 7.02 -3.002 1 88.12 101 ILE A O 1
ATOM 827 N N . THR A 1 102 ? 7.203 7.465 -1.998 1 91.44 102 THR A N 1
ATOM 828 C CA . THR A 1 102 ? 6.656 8.352 -0.975 1 91.44 102 THR A CA 1
ATOM 829 C C . THR A 1 102 ? 7.688 9.398 -0.56 1 91.44 102 THR A C 1
ATOM 831 O O . THR A 1 102 ? 8.672 9.625 -1.268 1 91.44 102 THR A O 1
ATOM 834 N N . THR A 1 103 ? 7.355 10.227 0.424 1 92.88 103 THR A N 1
ATOM 835 C CA . THR A 1 103 ? 8.281 11.164 1.045 1 92.88 103 THR A CA 1
ATOM 836 C C . THR A 1 103 ? 8.469 10.844 2.525 1 92.88 103 THR A C 1
ATOM 838 O O . THR A 1 103 ? 7.727 10.031 3.088 1 92.88 103 THR A O 1
ATOM 841 N N . ALA A 1 104 ? 9.523 11.477 3.07 1 94.38 104 ALA A N 1
ATOM 842 C CA . ALA A 1 104 ? 9.688 11.344 4.512 1 94.38 104 ALA A CA 1
ATOM 843 C C . ALA A 1 104 ? 8.422 11.758 5.258 1 94.38 104 ALA A C 1
ATOM 845 O O . ALA A 1 104 ? 8 11.078 6.195 1 94.38 104 ALA A O 1
ATOM 846 N N . GLU A 1 105 ? 7.867 12.773 4.793 1 91.88 105 GLU A N 1
ATOM 847 C CA . GLU A 1 105 ? 6.605 13.234 5.371 1 91.88 105 GLU A CA 1
ATOM 848 C C . GLU A 1 105 ? 5.523 12.164 5.242 1 91.88 105 GLU A C 1
ATOM 850 O O . GLU A 1 105 ? 4.758 11.938 6.18 1 91.88 105 GLU A O 1
ATOM 855 N N . GLY A 1 106 ? 5.445 11.562 4.074 1 91.69 106 GLY A N 1
ATOM 856 C CA . GLY A 1 106 ? 4.473 10.5 3.848 1 91.69 106 GLY A CA 1
ATOM 857 C C . GLY A 1 106 ? 4.621 9.344 4.816 1 91.69 106 GLY A C 1
ATOM 858 O O . GLY A 1 106 ? 3.625 8.828 5.328 1 91.69 106 GLY A O 1
ATOM 859 N N . ILE A 1 107 ? 5.805 8.961 5.047 1 93.44 107 ILE A N 1
ATOM 860 C CA . ILE A 1 107 ? 6.086 7.871 5.977 1 93.44 107 ILE A CA 1
ATOM 861 C C . ILE A 1 107 ? 5.594 8.242 7.371 1 93.44 107 ILE A C 1
ATOM 863 O O . ILE A 1 107 ? 4.91 7.449 8.023 1 93.44 107 ILE A O 1
ATOM 867 N N . ILE A 1 108 ? 5.895 9.391 7.824 1 92.88 108 ILE A N 1
ATOM 868 C CA . ILE A 1 108 ? 5.527 9.852 9.156 1 92.88 108 ILE A CA 1
ATOM 869 C C . ILE A 1 108 ? 4.008 9.961 9.266 1 92.88 108 ILE A C 1
ATOM 871 O O . ILE A 1 108 ? 3.418 9.555 10.273 1 92.88 108 ILE A O 1
ATOM 875 N N . THR A 1 109 ? 3.441 10.484 8.242 1 90.44 109 THR A N 1
ATOM 876 C CA . THR A 1 109 ? 1.99 10.625 8.211 1 90.44 109 THR A CA 1
ATOM 877 C C . THR A 1 109 ? 1.313 9.258 8.258 1 90.44 109 THR A C 1
ATOM 879 O O . THR A 1 109 ? 0.255 9.102 8.867 1 90.44 109 THR A O 1
ATOM 882 N N . SER A 1 110 ? 1.875 8.289 7.535 1 90.88 110 SER A N 1
ATOM 883 C CA . SER A 1 110 ? 1.312 6.941 7.559 1 90.88 110 SER A CA 1
ATOM 884 C C . SER A 1 110 ? 1.3 6.371 8.977 1 90.88 110 SER A C 1
ATOM 886 O O . SER A 1 110 ? 0.373 5.652 9.352 1 90.88 110 SER A O 1
ATOM 888 N N . ILE A 1 111 ? 2.305 6.672 9.742 1 90.44 111 ILE A N 1
ATOM 889 C CA . ILE A 1 111 ? 2.371 6.234 11.133 1 90.44 111 ILE A CA 1
ATOM 890 C C . ILE A 1 111 ? 1.255 6.902 11.938 1 90.44 111 ILE A C 1
ATOM 892 O O . ILE A 1 111 ? 0.586 6.254 12.742 1 90.44 111 ILE A O 1
ATOM 896 N N . LYS A 1 112 ? 1.109 8.117 11.711 1 89.44 112 LYS A N 1
ATOM 897 C CA . LYS A 1 112 ? 0.047 8.867 12.383 1 89.44 112 LYS A CA 1
ATOM 898 C C . LYS A 1 112 ? -1.317 8.234 12.109 1 89.44 112 LYS A C 1
ATOM 900 O O . LYS A 1 112 ? -2.143 8.117 13.016 1 89.44 112 LYS A O 1
ATOM 905 N N . GLU A 1 113 ? -1.526 7.891 10.883 1 87.44 113 GLU A N 1
ATOM 906 C CA . GLU A 1 113 ? -2.783 7.258 10.492 1 87.44 113 GLU A CA 1
ATOM 907 C C . GLU A 1 113 ? -3 5.949 11.25 1 87.44 113 GLU A C 1
ATOM 909 O O . GLU A 1 113 ? -4.109 5.672 11.711 1 87.44 113 GLU A O 1
ATOM 914 N N . LYS A 1 114 ? -1.98 5.156 11.312 1 85.56 114 LYS A N 1
ATOM 915 C CA . LYS A 1 114 ? -2.078 3.887 12.023 1 85.56 114 LYS A CA 1
ATOM 916 C C . LYS A 1 114 ? -2.416 4.105 13.5 1 85.56 114 LYS A C 1
ATOM 918 O O . LYS A 1 114 ? -3.201 3.352 14.078 1 85.56 114 LYS A O 1
ATOM 923 N N . LEU A 1 115 ? -1.848 5.133 14.055 1 86.56 115 LEU A N 1
ATOM 924 C CA . LEU A 1 115 ? -2.145 5.473 15.445 1 86.56 115 LEU A CA 1
ATOM 925 C C . LEU A 1 115 ? -3.613 5.848 15.609 1 86.56 115 LEU A C 1
ATOM 927 O O . LEU A 1 115 ? -4.242 5.488 16.609 1 86.56 115 LEU A O 1
ATOM 931 N N . SER A 1 116 ? -4.086 6.539 14.602 1 83.56 116 SER A N 1
ATOM 932 C CA . SER A 1 116 ? -5.477 6.98 14.656 1 83.56 116 SER A CA 1
ATOM 933 C C . SER A 1 116 ? -6.434 5.793 14.602 1 83.56 116 SER A C 1
ATOM 935 O O . SER A 1 116 ? -7.523 5.84 15.172 1 83.56 116 SER A O 1
ATOM 937 N N . LEU A 1 117 ? -6.094 4.742 13.93 1 85 117 LEU A N 1
ATOM 938 C CA . LEU A 1 117 ? -6.914 3.545 13.789 1 85 117 LEU A CA 1
ATOM 939 C C . LEU A 1 117 ? -6.941 2.752 15.094 1 85 117 LEU A C 1
ATOM 941 O O . LEU A 1 117 ? -7.875 1.986 15.344 1 85 117 LEU A O 1
ATOM 945 N N . MET A 1 118 ? -5.887 2.859 15.875 1 81.94 118 MET A N 1
ATOM 946 C CA . MET A 1 118 ? -5.793 2.133 17.141 1 81.94 118 MET A CA 1
ATOM 947 C C . MET A 1 118 ? -6.68 2.771 18.203 1 81.94 118 MET A C 1
ATOM 949 O O . MET A 1 118 ? -6.902 2.186 19.266 1 81.94 118 MET A O 1
ATOM 953 N N . GLY A 1 119 ? -7.34 3.881 17.938 1 77.06 119 GLY A N 1
ATOM 954 C CA . GLY A 1 119 ? -8.211 4.543 18.906 1 77.06 119 GLY A CA 1
ATOM 955 C C . GLY A 1 119 ? -7.508 5.637 19.688 1 77.06 119 GLY A C 1
ATOM 956 O O . GLY A 1 119 ? -6.297 5.82 19.562 1 77.06 119 GLY A O 1
ATOM 957 N N . ASN A 1 120 ? -8.32 6.391 20.391 1 75.19 120 ASN A N 1
ATOM 958 C CA . ASN A 1 120 ? -7.836 7.539 21.156 1 75.19 120 ASN A CA 1
ATOM 959 C C . ASN A 1 120 ? -7.582 7.176 22.609 1 75.19 120 ASN A C 1
ATOM 961 O O . ASN A 1 120 ? -8.523 6.91 23.359 1 75.19 120 ASN A O 1
ATOM 965 N N . ASN A 1 121 ? -6.32 6.883 22.922 1 82.94 121 ASN A N 1
ATOM 966 C CA . ASN A 1 121 ? -5.895 6.77 24.312 1 82.94 121 ASN A CA 1
ATOM 967 C C . ASN A 1 121 ? -4.77 7.746 24.641 1 82.94 121 ASN A C 1
ATOM 969 O O . ASN A 1 121 ? -4.336 8.516 23.781 1 82.94 121 ASN A O 1
ATOM 973 N N . LYS A 1 122 ? -4.492 7.879 25.938 1 85.88 122 LYS A N 1
ATOM 974 C CA . LYS A 1 122 ? -3.51 8.867 26.375 1 85.88 122 LYS A CA 1
ATOM 975 C C . LYS A 1 122 ? -2.18 8.68 25.656 1 85.88 122 LYS A C 1
ATOM 977 O O . LYS A 1 122 ? -1.572 9.656 25.203 1 85.88 122 LYS A O 1
ATOM 982 N N . GLU A 1 123 ? -1.734 7.453 25.547 1 83.5 123 GLU A N 1
ATOM 983 C CA . GLU A 1 123 ? -0.449 7.168 24.922 1 83.5 123 GLU A CA 1
ATOM 984 C C . GLU A 1 123 ? -0.463 7.539 23.438 1 83.5 123 GLU A C 1
ATOM 986 O O . GLU A 1 123 ? 0.479 8.156 22.938 1 83.5 123 GLU A O 1
ATOM 991 N N . THR A 1 124 ? -1.512 7.195 22.797 1 86.69 124 THR A N 1
ATOM 992 C CA . THR A 1 124 ? -1.604 7.488 21.375 1 86.69 124 THR A CA 1
ATOM 993 C C . THR A 1 124 ? -1.709 8.992 21.141 1 86.69 124 THR A C 1
ATOM 995 O O . THR A 1 124 ? -1.171 9.508 20.156 1 86.69 124 THR A O 1
ATOM 998 N N . LYS A 1 125 ? -2.33 9.695 22.047 1 87.25 125 LYS A N 1
ATOM 999 C CA . LYS A 1 125 ? -2.48 11.141 21.906 1 87.25 125 LYS A CA 1
ATOM 1000 C C . LYS A 1 125 ? -1.135 11.852 22.016 1 87.25 125 LYS A C 1
ATOM 1002 O O . LYS A 1 125 ? -0.849 12.781 21.266 1 87.25 125 LYS A O 1
ATOM 1007 N N . VAL A 1 126 ? -0.384 11.438 22.984 1 88.75 126 VAL A N 1
ATOM 1008 C CA . VAL A 1 126 ? 0.938 12.031 23.172 1 88.75 126 VAL A CA 1
ATOM 1009 C C . VAL A 1 126 ? 1.786 11.82 21.922 1 88.75 126 VAL A C 1
ATOM 1011 O O . VAL A 1 126 ? 2.439 12.75 21.438 1 88.75 126 VAL A O 1
ATOM 1014 N N . LEU A 1 127 ? 1.758 10.578 21.391 1 88.81 127 LEU A N 1
ATOM 1015 C CA . LEU A 1 127 ? 2.529 10.266 20.188 1 88.81 127 LEU A CA 1
ATOM 1016 C C . LEU A 1 127 ? 2.035 11.07 19 1 88.81 127 LEU A C 1
ATOM 1018 O O . LEU A 1 127 ? 2.838 11.547 18.188 1 88.81 127 LEU A O 1
ATOM 1022 N N . GLU A 1 128 ? 0.784 11.195 18.906 1 88.94 128 GLU A N 1
ATOM 1023 C CA . GLU A 1 128 ? 0.2 11.984 17.812 1 88.94 128 GLU A CA 1
ATOM 1024 C C . GLU A 1 128 ? 0.669 13.438 17.875 1 88.94 128 GLU A C 1
ATOM 1026 O O . GLU A 1 128 ? 0.964 14.039 16.844 1 88.94 128 GLU A O 1
ATOM 1031 N N . GLU A 1 129 ? 0.672 13.977 19.016 1 88.75 129 GLU A N 1
ATOM 1032 C CA . GLU A 1 129 ? 1.13 15.352 19.188 1 88.75 129 GLU A CA 1
ATOM 1033 C C . GLU A 1 129 ? 2.594 15.508 18.781 1 88.75 129 GLU A C 1
ATOM 1035 O O . GLU A 1 129 ? 2.971 16.484 18.156 1 88.75 129 GLU A O 1
ATOM 1040 N N . ARG A 1 130 ? 3.363 14.562 19.188 1 89.12 130 ARG A N 1
ATOM 1041 C CA . ARG A 1 130 ? 4.773 14.586 18.812 1 89.12 130 ARG A CA 1
ATOM 1042 C C . ARG A 1 130 ? 4.938 14.539 17.297 1 89.12 130 ARG A C 1
ATOM 1044 O O . ARG A 1 130 ? 5.75 15.281 16.734 1 89.12 130 ARG A O 1
ATOM 1051 N N . ILE A 1 131 ? 4.168 13.68 16.672 1 90.75 131 ILE A N 1
ATOM 1052 C CA . ILE A 1 131 ? 4.211 13.539 15.219 1 90.75 131 ILE A CA 1
ATOM 1053 C C . ILE A 1 131 ? 3.803 14.852 14.555 1 90.75 131 ILE A C 1
ATOM 1055 O O . ILE A 1 131 ? 4.43 15.281 13.586 1 90.75 131 ILE A O 1
ATOM 1059 N N . ASN A 1 132 ? 2.781 15.461 15.117 1 88.12 132 ASN A N 1
ATOM 1060 C CA . ASN A 1 132 ? 2.348 16.75 14.594 1 88.12 132 ASN A CA 1
ATOM 1061 C C . ASN A 1 132 ? 3.453 17.797 14.703 1 88.12 132 ASN A C 1
ATOM 1063 O O . ASN A 1 132 ? 3.637 18.609 13.789 1 88.12 132 ASN A O 1
ATOM 1067 N N . ASN A 1 133 ? 4.141 17.781 15.734 1 89.19 133 ASN A N 1
ATOM 1068 C CA . ASN A 1 133 ? 5.25 18.703 15.93 1 89.19 133 ASN A CA 1
ATOM 1069 C C . ASN A 1 133 ? 6.367 18.453 14.922 1 89.19 133 ASN A C 1
ATOM 1071 O O . ASN A 1 133 ? 6.961 19.406 14.398 1 89.19 133 ASN A O 1
ATOM 1075 N N . ILE A 1 134 ? 6.637 17.219 14.664 1 88.19 134 ILE A N 1
ATOM 1076 C CA . ILE A 1 134 ? 7.652 16.844 13.68 1 88.19 134 ILE A CA 1
ATOM 1077 C C . ILE A 1 134 ? 7.25 17.359 12.305 1 88.19 134 ILE A C 1
ATOM 1079 O O . ILE A 1 134 ? 8.07 17.938 11.578 1 88.19 134 ILE A O 1
ATOM 1083 N N . LEU A 1 135 ? 6.035 17.172 11.969 1 88.38 135 LEU A N 1
ATOM 1084 C CA . LEU A 1 135 ? 5.535 17.547 10.641 1 88.38 135 LEU A CA 1
ATOM 1085 C C . LEU A 1 135 ? 5.523 19.062 10.469 1 88.38 135 LEU A C 1
ATOM 1087 O O . LEU A 1 135 ? 5.625 19.562 9.344 1 88.38 135 LEU A O 1
ATOM 1091 N N . LYS A 1 136 ? 5.41 19.766 11.547 1 83.62 136 LYS A N 1
ATOM 1092 C CA . LYS A 1 136 ? 5.434 21.234 11.508 1 83.62 136 LYS A CA 1
ATOM 1093 C C . LYS A 1 136 ? 6.863 21.75 11.594 1 83.62 136 LYS A C 1
ATOM 1095 O O . LYS A 1 136 ? 7.086 22.969 11.547 1 83.62 136 LYS A O 1
ATOM 1100 N N . SER A 1 137 ? 7.816 20.812 11.516 1 72.56 137 SER A N 1
ATOM 1101 C CA . SER A 1 137 ? 9.242 21.141 11.578 1 72.56 137 SER A CA 1
ATOM 1102 C C . SER A 1 137 ? 9.578 21.922 12.836 1 72.56 137 SER A C 1
ATOM 1104 O O . SER A 1 137 ? 10.445 22.797 12.812 1 72.56 137 SER A O 1
ATOM 1106 N N . ASN A 1 138 ? 8.797 21.734 13.672 1 64.88 138 ASN A N 1
ATOM 1107 C CA . ASN A 1 138 ? 9.062 22.438 14.922 1 64.88 138 ASN A CA 1
ATOM 1108 C C . ASN A 1 138 ? 9.945 21.625 15.859 1 64.88 138 ASN A C 1
ATOM 1110 O O . ASN A 1 138 ? 9.453 21.016 16.812 1 64.88 138 ASN A O 1
ATOM 1114 N N . SER A 1 139 ? 11.234 21.438 15.68 1 64.81 139 SER A N 1
ATOM 1115 C CA . SER A 1 139 ? 12.25 21.234 16.703 1 64.81 139 SER A CA 1
ATOM 1116 C C . SER A 1 139 ? 12.617 19.75 16.828 1 64.81 139 SER A C 1
ATOM 1118 O O . SER A 1 139 ? 13.742 19.406 17.188 1 64.81 139 SER A O 1
ATOM 1120 N N . GLU A 1 140 ? 11.773 18.812 16.562 1 81 140 GLU A N 1
ATOM 1121 C CA . GLU A 1 140 ? 12.18 17.469 16.922 1 81 140 GLU A CA 1
ATOM 1122 C C . GLU A 1 140 ? 12.836 16.75 15.727 1 81 140 GLU A C 1
ATOM 1124 O O . GLU A 1 140 ? 12.25 16.688 14.648 1 81 140 GLU A O 1
ATOM 1129 N N . GLU A 1 141 ? 14.125 16.469 16.094 1 89.56 141 GLU A N 1
ATOM 1130 C CA . GLU A 1 141 ? 14.859 15.695 15.094 1 89.56 141 GLU A CA 1
ATOM 1131 C C . GLU A 1 141 ? 14.547 14.203 15.219 1 89.56 141 GLU A C 1
ATOM 1133 O O . GLU A 1 141 ? 14.43 13.68 16.328 1 89.56 141 GLU A O 1
ATOM 1138 N N . ILE A 1 142 ? 14.336 13.609 14.07 1 94.31 142 ILE A N 1
ATOM 1139 C CA . ILE A 1 142 ? 14.102 12.172 14.086 1 94.31 142 ILE A CA 1
ATOM 1140 C C . ILE A 1 142 ? 14.922 11.5 12.984 1 94.31 142 ILE A C 1
ATOM 1142 O O . ILE A 1 142 ? 15.414 12.172 12.078 1 94.31 142 ILE A O 1
ATOM 1146 N N . THR A 1 143 ? 15.117 10.18 13.164 1 96.56 143 THR A N 1
ATOM 1147 C CA . THR A 1 143 ? 15.836 9.391 12.172 1 96.56 143 THR A CA 1
ATOM 1148 C C . THR A 1 143 ? 14.93 8.305 11.594 1 96.56 143 THR A C 1
ATOM 1150 O O . THR A 1 143 ? 14.312 7.543 12.336 1 96.56 143 THR A O 1
ATOM 1153 N N . ILE A 1 144 ? 14.805 8.312 10.281 1 96.94 144 ILE A N 1
ATOM 1154 C CA . ILE A 1 144 ? 14.117 7.223 9.594 1 96.94 144 ILE A CA 1
ATOM 1155 C C . ILE A 1 144 ? 15.125 6.141 9.195 1 96.94 144 ILE A C 1
ATOM 1157 O O . ILE A 1 144 ? 16.109 6.422 8.5 1 96.94 144 ILE A O 1
ATOM 1161 N N . ILE A 1 145 ? 14.867 4.965 9.695 1 97.81 145 ILE A N 1
ATOM 1162 C CA . ILE A 1 145 ? 15.711 3.826 9.352 1 97.81 145 ILE A CA 1
ATOM 1163 C C . ILE A 1 145 ? 14.945 2.877 8.43 1 97.81 145 ILE A C 1
ATOM 1165 O O . ILE A 1 145 ? 13.836 2.457 8.758 1 97.81 145 ILE A O 1
ATOM 1169 N N . ILE A 1 146 ? 15.516 2.584 7.301 1 97 146 ILE A N 1
ATOM 1170 C CA . ILE A 1 146 ? 14.93 1.637 6.359 1 97 146 ILE A CA 1
ATOM 1171 C C . ILE A 1 146 ? 15.812 0.39 6.27 1 97 146 ILE A C 1
ATOM 1173 O O . ILE A 1 146 ? 16.969 0.465 5.832 1 97 146 ILE A O 1
ATOM 1177 N N . ASP A 1 147 ? 15.297 -0.678 6.754 1 95.75 147 ASP A N 1
ATOM 1178 C CA . ASP A 1 147 ? 15.953 -1.982 6.676 1 95.75 147 ASP A CA 1
ATOM 1179 C C . ASP A 1 147 ? 15.352 -2.826 5.551 1 95.75 147 ASP A C 1
ATOM 1181 O O . ASP A 1 147 ? 14.234 -3.324 5.668 1 95.75 147 ASP A O 1
ATOM 1185 N N . ASP A 1 148 ? 16.125 -2.994 4.465 1 92.81 148 ASP A N 1
ATOM 1186 C CA . ASP A 1 148 ? 15.578 -3.594 3.254 1 92.81 148 ASP A CA 1
ATOM 1187 C C . ASP A 1 148 ? 16.391 -4.809 2.82 1 92.81 148 ASP A C 1
ATOM 1189 O O . ASP A 1 148 ? 17.484 -4.664 2.268 1 92.81 148 ASP A O 1
ATOM 1193 N N . ASP A 1 149 ? 15.766 -5.961 2.902 1 86.81 149 ASP A N 1
ATOM 1194 C CA . ASP A 1 149 ? 16.438 -7.207 2.535 1 86.81 149 ASP A CA 1
ATOM 1195 C C . ASP A 1 149 ? 16.594 -7.316 1.02 1 86.81 149 ASP A C 1
ATOM 1197 O O . ASP A 1 149 ? 17.469 -8.039 0.534 1 86.81 149 ASP A O 1
ATOM 1201 N N . SER A 1 150 ? 15.727 -6.648 0.263 1 85.62 150 SER A N 1
ATOM 1202 C CA . SER A 1 150 ? 15.852 -6.699 -1.19 1 85.62 150 SER A CA 1
ATOM 1203 C C . SER A 1 150 ? 16.906 -5.719 -1.693 1 85.62 150 SER A C 1
ATOM 1205 O O . SER A 1 150 ? 17.359 -5.82 -2.834 1 85.62 150 SER A O 1
ATOM 1207 N N . GLY A 1 151 ? 17.219 -4.77 -0.851 1 89.69 151 GLY A N 1
ATOM 1208 C CA . GLY A 1 151 ? 18.203 -3.768 -1.214 1 89.69 151 GLY A CA 1
ATOM 1209 C C . GLY A 1 151 ? 17.703 -2.783 -2.254 1 89.69 151 GLY A C 1
ATOM 1210 O O . GLY A 1 151 ? 18.469 -1.959 -2.758 1 89.69 151 GLY A O 1
ATOM 1211 N N . LYS A 1 152 ? 16.453 -2.773 -2.562 1 90.94 152 LYS A N 1
ATOM 1212 C CA . LYS A 1 152 ? 15.93 -2 -3.688 1 90.94 152 LYS A CA 1
ATOM 1213 C C . LYS A 1 152 ? 15.43 -0.633 -3.23 1 90.94 152 LYS A C 1
ATOM 1215 O O . LYS A 1 152 ? 15.266 0.278 -4.047 1 90.94 152 LYS A O 1
ATOM 1220 N N . SER A 1 153 ? 15.148 -0.444 -1.965 1 93.31 153 SER A N 1
ATOM 1221 C CA . SER A 1 153 ? 14.695 0.85 -1.467 1 93.31 153 SER A CA 1
ATOM 1222 C C . SER A 1 153 ? 15.742 1.933 -1.709 1 93.31 153 SER A C 1
ATOM 1224 O O . SER A 1 153 ? 16.938 1.644 -1.773 1 93.31 153 SER A O 1
ATOM 1226 N N . LYS A 1 154 ? 15.258 3.121 -1.884 1 94.75 154 LYS A N 1
ATOM 1227 C CA . LYS A 1 154 ? 16.141 4.246 -2.182 1 94.75 154 LYS A CA 1
ATOM 1228 C C . LYS A 1 154 ? 15.711 5.5 -1.428 1 94.75 154 LYS A C 1
ATOM 1230 O O . LYS A 1 154 ? 14.516 5.734 -1.24 1 94.75 154 LYS A O 1
ATOM 1235 N N . ILE A 1 155 ? 16.641 6.246 -0.953 1 96.12 155 ILE A N 1
ATOM 1236 C CA . ILE A 1 155 ? 16.438 7.582 -0.404 1 96.12 155 ILE A CA 1
ATOM 1237 C C . ILE A 1 155 ? 17.109 8.617 -1.298 1 96.12 155 ILE A C 1
ATOM 1239 O O . ILE A 1 155 ? 18.328 8.57 -1.495 1 96.12 155 ILE A O 1
ATOM 1243 N N . ASN A 1 156 ? 16.25 9.508 -1.831 1 94.06 156 ASN A N 1
ATOM 1244 C CA . ASN A 1 156 ? 16.797 10.539 -2.715 1 94.06 156 ASN A CA 1
ATOM 1245 C C . ASN A 1 156 ? 17.281 11.75 -1.93 1 94.06 156 ASN A C 1
ATOM 1247 O O . ASN A 1 156 ? 16.703 12.836 -2.016 1 94.06 156 ASN A O 1
ATOM 1251 N N . SER A 1 157 ? 18.281 11.641 -1.263 1 93.56 157 SER A N 1
ATOM 1252 C CA . SER A 1 157 ? 18.875 12.703 -0.462 1 93.56 157 SER A CA 1
ATOM 1253 C C . SER A 1 157 ? 20.375 12.469 -0.273 1 93.56 157 SER A C 1
ATOM 1255 O O . SER A 1 157 ? 20.812 11.336 -0.052 1 93.56 157 SER A O 1
ATOM 1257 N N . SER A 1 158 ? 21.141 13.547 -0.335 1 88.94 158 SER A N 1
ATOM 1258 C CA . SER A 1 158 ? 22.578 13.469 -0.065 1 88.94 158 SER A CA 1
ATOM 1259 C C . SER A 1 158 ? 22.844 13.195 1.41 1 88.94 158 SER A C 1
ATOM 1261 O O . SER A 1 158 ? 23.953 12.781 1.779 1 88.94 158 SER A O 1
ATOM 1263 N N . LYS A 1 159 ? 21.875 13.336 2.266 1 89.94 159 LYS A N 1
ATOM 1264 C CA . LYS A 1 159 ? 22.016 13.141 3.703 1 89.94 159 LYS A CA 1
ATOM 1265 C C . LYS A 1 159 ? 21.844 11.664 4.074 1 89.94 159 LYS A C 1
ATOM 1267 O O . LYS A 1 159 ? 22.141 11.266 5.199 1 89.94 159 LYS A O 1
ATOM 1272 N N . ALA A 1 160 ? 21.344 10.93 3.076 1 92.12 160 ALA A N 1
ATOM 1273 C CA . ALA A 1 160 ? 21.062 9.531 3.365 1 92.12 160 ALA A CA 1
ATOM 1274 C C . ALA A 1 160 ? 22.359 8.742 3.566 1 92.12 160 ALA A C 1
ATOM 1276 O O . ALA A 1 160 ? 23.297 8.883 2.791 1 92.12 160 ALA A O 1
ATOM 1277 N N . LYS A 1 161 ? 22.391 8.016 4.668 1 92.5 161 LYS A N 1
ATOM 1278 C CA . LYS A 1 161 ? 23.5 7.105 4.922 1 92.5 161 LYS A CA 1
ATOM 1279 C C . LYS A 1 161 ? 23.109 5.664 4.613 1 92.5 161 LYS A C 1
ATOM 1281 O O . LYS A 1 161 ? 22.016 5.223 4.969 1 92.5 161 LYS A O 1
ATOM 1286 N N . VAL A 1 162 ? 23.984 5.02 3.893 1 89.12 162 VAL A N 1
ATOM 1287 C CA . VAL A 1 162 ? 23.719 3.635 3.514 1 89.12 162 VAL A CA 1
ATOM 1288 C C . VAL A 1 162 ? 24.703 2.709 4.211 1 89.12 162 VAL A C 1
ATOM 1290 O O . VAL A 1 162 ? 25.922 2.949 4.18 1 89.12 162 VAL A O 1
ATOM 1293 N N . ILE A 1 163 ? 24.062 1.73 4.98 1 87.38 163 ILE A N 1
ATOM 1294 C CA . ILE A 1 163 ? 24.906 0.721 5.625 1 87.38 163 ILE A CA 1
ATOM 1295 C C . ILE A 1 163 ? 24.578 -0.658 5.055 1 87.38 163 ILE A C 1
ATOM 1297 O O . ILE A 1 163 ? 23.406 -1.061 5.012 1 87.38 163 ILE A O 1
ATOM 1301 N N . GLU A 1 164 ? 25.578 -1.296 4.523 1 80.81 164 GLU A N 1
ATOM 1302 C CA . GLU A 1 164 ? 25.359 -2.652 4.027 1 80.81 164 GLU A CA 1
ATOM 1303 C C . GLU A 1 164 ? 25.062 -3.617 5.172 1 80.81 164 GLU A C 1
ATOM 1305 O O . GLU A 1 164 ? 25.641 -3.504 6.254 1 80.81 164 GLU A O 1
ATOM 1310 N N . LYS A 1 165 ? 23.969 -4.363 5.012 1 79.31 165 LYS A N 1
ATOM 1311 C CA . LYS A 1 165 ? 23.641 -5.359 6.027 1 79.31 165 LYS A CA 1
ATOM 1312 C C . LYS A 1 165 ? 24.641 -6.508 6.02 1 79.31 165 LYS A C 1
ATOM 1314 O O . LY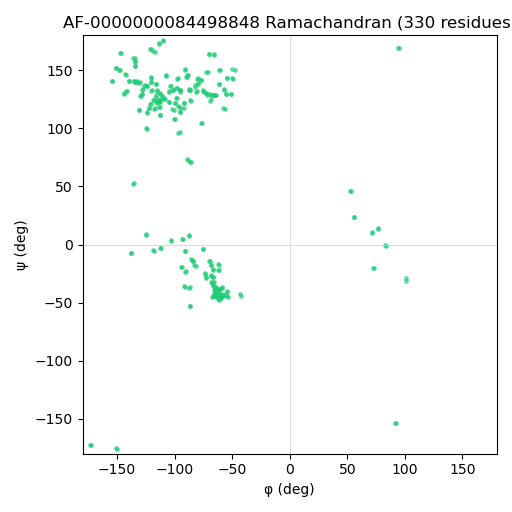S A 1 165 ? 25.062 -6.961 4.953 1 79.31 165 LYS A O 1
ATOM 1319 N N . PRO A 1 166 ? 25.25 -6.746 7.176 1 60.03 166 PRO A N 1
ATOM 1320 C CA . PRO A 1 166 ? 26.172 -7.879 7.191 1 60.03 166 PRO A CA 1
ATOM 1321 C C . PRO A 1 166 ? 25.516 -9.188 6.766 1 60.03 166 PRO A C 1
ATOM 1323 O O . PRO A 1 166 ? 24.375 -9.453 7.129 1 60.03 166 PRO A O 1
ATOM 1326 N N . ILE A 1 167 ? 25.953 -9.75 5.688 1 50.16 167 ILE A N 1
ATOM 1327 C CA . ILE A 1 167 ? 25.531 -11.086 5.27 1 50.16 167 ILE A CA 1
ATOM 1328 C C . ILE A 1 167 ? 25.812 -12.086 6.387 1 50.16 167 ILE A C 1
ATOM 1330 O O . ILE A 1 167 ? 26.891 -12.062 6.992 1 50.16 167 ILE A O 1
ATOM 1334 N N . MET B 1 1 ? 7.656 -20.375 9.945 1 60.62 1 MET B N 1
ATOM 1335 C CA . MET B 1 1 ? 7.102 -20.844 8.68 1 60.62 1 MET B CA 1
ATOM 1336 C C . MET B 1 1 ? 8.102 -21.719 7.934 1 60.62 1 MET B C 1
ATOM 1338 O O . MET B 1 1 ? 9.297 -21.422 7.898 1 60.62 1 MET B O 1
ATOM 1342 N N . ASN B 1 2 ? 7.809 -22.953 7.727 1 75.81 2 ASN B N 1
ATOM 1343 C CA . ASN B 1 2 ? 8.789 -23.922 7.25 1 75.81 2 ASN B CA 1
ATOM 1344 C C . ASN B 1 2 ? 9.07 -23.75 5.762 1 75.81 2 ASN B C 1
ATOM 1346 O O . ASN B 1 2 ? 8.156 -23.828 4.938 1 75.81 2 ASN B O 1
ATOM 1350 N N . GLU B 1 3 ? 10.148 -23.203 5.402 1 88.25 3 GLU B N 1
ATOM 1351 C CA . GLU B 1 3 ? 10.656 -23.062 4.043 1 88.25 3 GLU B CA 1
ATOM 1352 C C . GLU B 1 3 ? 11.125 -24.422 3.496 1 88.25 3 GLU B C 1
ATOM 1354 O O . GLU B 1 3 ? 11.75 -25.203 4.215 1 88.25 3 GLU B O 1
ATOM 1359 N N . THR B 1 4 ? 10.664 -24.844 2.258 1 95.38 4 THR B N 1
ATOM 1360 C CA . THR B 1 4 ? 11.047 -26.125 1.657 1 95.38 4 THR B CA 1
ATOM 1361 C C . THR B 1 4 ? 11.734 -25.906 0.315 1 95.38 4 THR B C 1
ATOM 1363 O O . THR B 1 4 ? 11.312 -25.062 -0.477 1 95.38 4 THR B O 1
ATOM 1366 N N . LEU B 1 5 ? 12.75 -26.688 0.12 1 96.31 5 LEU B N 1
ATOM 1367 C CA . LEU B 1 5 ? 13.375 -26.719 -1.198 1 96.31 5 LEU B CA 1
ATOM 1368 C C . LEU B 1 5 ? 12.484 -27.438 -2.209 1 96.31 5 LEU B C 1
ATOM 1370 O O . LEU B 1 5 ? 11.977 -28.516 -1.93 1 96.31 5 LEU B O 1
ATOM 1374 N N . THR B 1 6 ? 12.273 -26.766 -3.4 1 97.12 6 THR B N 1
ATOM 1375 C CA . THR B 1 6 ? 11.398 -27.359 -4.41 1 97.12 6 THR B CA 1
ATOM 1376 C C . THR B 1 6 ? 12.203 -27.828 -5.617 1 97.12 6 THR B C 1
ATOM 1378 O O . THR B 1 6 ? 13.422 -27.641 -5.668 1 97.12 6 THR B O 1
ATOM 1381 N N . ASP B 1 7 ? 11.414 -28.5 -6.57 1 97.19 7 ASP B N 1
ATOM 1382 C CA . ASP B 1 7 ? 12.031 -28.906 -7.824 1 97.19 7 ASP B CA 1
ATOM 1383 C C . ASP B 1 7 ? 11.844 -27.844 -8.906 1 97.19 7 ASP B C 1
ATOM 1385 O O . ASP B 1 7 ? 12.234 -28.062 -10.062 1 97.19 7 ASP B O 1
ATOM 1389 N N . LYS B 1 8 ? 11.281 -26.75 -8.523 1 95.94 8 LYS B N 1
ATOM 1390 C CA . LYS B 1 8 ? 11.109 -25.672 -9.484 1 95.94 8 LYS B CA 1
ATOM 1391 C C . LYS B 1 8 ? 12.414 -24.891 -9.672 1 95.94 8 LYS B C 1
ATOM 1393 O O . LYS B 1 8 ? 13.086 -24.562 -8.695 1 95.94 8 LYS B O 1
ATOM 1398 N N . GLN B 1 9 ? 12.633 -24.609 -10.883 1 96.88 9 GLN B N 1
ATOM 1399 C CA . GLN B 1 9 ? 13.875 -23.906 -11.18 1 96.88 9 GLN B CA 1
ATOM 1400 C C . GLN B 1 9 ? 13.633 -22.391 -11.297 1 96.88 9 GLN B C 1
ATOM 1402 O O . GLN B 1 9 ? 12.617 -21.969 -11.836 1 96.88 9 GLN B O 1
ATOM 1407 N N . CYS B 1 10 ? 14.586 -21.625 -10.836 1 95.12 10 CYS B N 1
ATOM 1408 C CA . CYS B 1 10 ? 14.586 -20.172 -10.961 1 95.12 10 CYS B CA 1
ATOM 1409 C C . CYS B 1 10 ? 14.68 -19.75 -12.422 1 95.12 10 CYS B C 1
ATOM 1411 O O . CYS B 1 10 ? 15.547 -20.219 -13.156 1 95.12 10 CYS B O 1
ATOM 1413 N N . PRO B 1 11 ? 13.789 -18.922 -12.758 1 91.94 11 PRO B N 1
ATOM 1414 C CA . PRO B 1 11 ? 13.82 -18.484 -14.156 1 91.94 11 PRO B CA 1
ATOM 1415 C C . PRO B 1 11 ? 15.039 -17.625 -14.477 1 91.94 11 PRO B C 1
ATOM 1417 O O . PRO B 1 11 ? 15.383 -17.438 -15.648 1 91.94 11 PRO B O 1
ATOM 1420 N N . ASN B 1 12 ? 15.656 -17.125 -13.531 1 89 12 ASN B N 1
ATOM 1421 C CA . ASN B 1 12 ? 16.781 -16.219 -13.75 1 89 12 ASN B CA 1
ATOM 1422 C C . ASN B 1 12 ? 18.109 -16.969 -13.781 1 89 12 ASN B C 1
ATOM 1424 O O . ASN B 1 12 ? 19 -16.641 -14.57 1 89 12 ASN B O 1
ATOM 1428 N N . CYS B 1 13 ? 18.266 -18.047 -12.945 1 94.06 13 CYS B N 1
ATOM 1429 C CA . CYS B 1 13 ? 19.594 -18.641 -12.812 1 94.06 13 CYS B CA 1
ATOM 1430 C C . CYS B 1 13 ? 19.5 -20.172 -12.805 1 94.06 13 CYS B C 1
ATOM 1432 O O . CYS B 1 13 ? 20.5 -20.844 -12.609 1 94.06 13 CYS B O 1
ATOM 1434 N N . ASN B 1 14 ? 18.406 -20.75 -12.773 1 95.75 14 ASN B N 1
ATOM 1435 C CA . ASN B 1 14 ? 18.125 -22.172 -12.93 1 95.75 14 ASN B CA 1
ATOM 1436 C C . ASN B 1 14 ? 18.328 -22.938 -11.625 1 95.75 14 ASN B C 1
ATOM 1438 O O . ASN B 1 14 ? 18.188 -24.156 -11.586 1 95.75 14 ASN B O 1
ATOM 1442 N N . SER B 1 15 ? 18.734 -22.25 -10.555 1 95.31 15 SER B N 1
ATOM 1443 C CA . SER B 1 15 ? 18.781 -22.906 -9.258 1 95.31 15 SER B CA 1
ATOM 1444 C C . SER B 1 15 ? 17.391 -23.281 -8.781 1 95.31 15 SER B C 1
ATOM 1446 O O . SER B 1 15 ? 16.391 -22.797 -9.305 1 95.31 15 SER B O 1
ATOM 1448 N N . TYR B 1 16 ? 17.422 -24.156 -7.832 1 97.19 16 TYR B N 1
ATOM 1449 C CA . TYR B 1 16 ? 16.125 -24.594 -7.328 1 97.19 16 TYR B CA 1
ATOM 1450 C C . TYR B 1 16 ? 15.547 -23.562 -6.359 1 97.19 16 TYR B C 1
ATOM 1452 O O . TYR B 1 16 ? 16.281 -22.984 -5.555 1 97.19 16 TYR B O 1
ATOM 1460 N N . LEU B 1 17 ? 14.266 -23.391 -6.414 1 96.38 17 LEU B N 1
ATOM 1461 C CA . LEU B 1 17 ? 13.594 -22.359 -5.629 1 96.38 17 LEU B CA 1
ATOM 1462 C C . LEU B 1 17 ? 13.164 -22.906 -4.27 1 96.38 17 LEU B C 1
ATOM 1464 O O . LEU B 1 17 ? 12.859 -24.094 -4.145 1 96.38 17 LEU B O 1
ATOM 1468 N N . TYR B 1 18 ? 13.266 -22.031 -3.303 1 96.12 18 TYR B N 1
ATOM 1469 C CA . TYR B 1 18 ? 12.664 -22.297 -2.002 1 96.12 18 TYR B CA 1
ATOM 1470 C C . TYR B 1 18 ? 11.219 -21.812 -1.955 1 96.12 18 TYR B C 1
ATOM 1472 O O . TYR B 1 18 ? 10.867 -20.844 -2.621 1 96.12 18 TYR B O 1
ATOM 1480 N N . TYR B 1 19 ? 10.406 -22.594 -1.199 1 95.81 19 TYR B N 1
ATOM 1481 C CA . TYR B 1 19 ? 8.969 -22.328 -1.182 1 95.81 19 TYR B CA 1
ATOM 1482 C C . TYR B 1 19 ? 8.461 -22.188 0.247 1 95.81 19 TYR B C 1
ATOM 1484 O O . TYR B 1 19 ? 8.852 -22.953 1.128 1 95.81 19 TYR B O 1
ATOM 1492 N N . ILE B 1 20 ? 7.672 -21.172 0.469 1 93.94 20 ILE B N 1
ATOM 1493 C CA . ILE B 1 20 ? 6.938 -21.031 1.723 1 93.94 20 ILE B CA 1
ATOM 1494 C C . ILE B 1 20 ? 5.488 -20.641 1.433 1 93.94 20 ILE B C 1
ATOM 1496 O O . ILE B 1 20 ? 5.223 -19.875 0.5 1 93.94 20 ILE B O 1
ATOM 1500 N N . GLU B 1 21 ? 4.516 -21.203 2.172 1 92.12 21 GLU B N 1
ATOM 1501 C CA . GLU B 1 21 ? 3.104 -20.844 2.066 1 92.12 21 GLU B CA 1
ATOM 1502 C C . GLU B 1 21 ? 2.498 -20.562 3.441 1 92.12 21 GLU B C 1
ATOM 1504 O O . GLU B 1 21 ? 2.891 -21.188 4.434 1 92.12 21 GLU B O 1
ATOM 1509 N N . TYR B 1 22 ? 1.718 -19.609 3.496 1 89.38 22 TYR B N 1
ATOM 1510 C CA . TYR B 1 22 ? 1.062 -19.281 4.758 1 89.38 22 TYR B CA 1
ATOM 1511 C C . TYR B 1 22 ? -0.372 -18.828 4.523 1 89.38 22 TYR B C 1
ATOM 1513 O O . TYR B 1 22 ? -0.636 -18.031 3.611 1 89.38 22 TYR B O 1
ATOM 1521 N N . ASP B 1 23 ? -1.286 -19.375 5.285 1 89 23 ASP B N 1
ATOM 1522 C CA . ASP B 1 23 ? -2.688 -18.969 5.301 1 89 23 ASP B CA 1
ATOM 1523 C C . ASP B 1 23 ? -2.951 -17.953 6.418 1 89 23 ASP B C 1
ATOM 1525 O O . ASP B 1 23 ? -2.457 -18.109 7.539 1 89 23 ASP B O 1
ATOM 1529 N N . THR B 1 24 ? -3.635 -16.938 6.043 1 86.69 24 THR B N 1
ATOM 1530 C CA . THR B 1 24 ? -3.998 -15.953 7.059 1 86.69 24 THR B CA 1
ATOM 1531 C C . THR B 1 24 ? -5.352 -15.32 6.746 1 86.69 24 THR B C 1
ATOM 1533 O O . THR B 1 24 ? -5.934 -15.586 5.691 1 86.69 24 THR B O 1
ATOM 1536 N N . GLU B 1 25 ? -5.875 -14.68 7.754 1 86.38 25 GLU B N 1
ATOM 1537 C CA . GLU B 1 25 ? -7.117 -13.938 7.57 1 86.38 25 GLU B CA 1
ATOM 1538 C C . GLU B 1 25 ? -6.879 -12.43 7.684 1 86.38 25 GLU B C 1
ATOM 1540 O O . GLU B 1 25 ? -6.211 -11.969 8.617 1 86.38 25 GLU B O 1
ATOM 1545 N N . ILE B 1 26 ? -7.27 -11.68 6.691 1 82.94 26 ILE B N 1
ATOM 1546 C CA . ILE B 1 26 ? -7.16 -10.227 6.684 1 82.94 26 ILE B CA 1
ATOM 1547 C C . ILE B 1 26 ? -8.531 -9.602 6.941 1 82.94 26 ILE B C 1
ATOM 1549 O O . ILE B 1 26 ? -9.539 -10.039 6.383 1 82.94 26 ILE B O 1
ATOM 1553 N N . PRO B 1 27 ? -8.57 -8.531 7.832 1 82.31 27 PRO B N 1
ATOM 1554 C CA . PRO B 1 27 ? -9.852 -7.887 8.117 1 82.31 27 PRO B CA 1
ATOM 1555 C C . PRO B 1 27 ? -10.609 -7.5 6.852 1 82.31 27 PRO B C 1
ATOM 1557 O O . PRO B 1 27 ? -10.023 -6.941 5.922 1 82.31 27 PRO B O 1
ATOM 1560 N N . TYR B 1 28 ? -11.922 -7.863 6.703 1 83 28 TYR B N 1
ATOM 1561 C CA . TYR B 1 28 ? -12.875 -7.551 5.645 1 83 28 TYR B CA 1
ATOM 1562 C C . TYR B 1 28 ? -12.547 -8.32 4.371 1 83 28 TYR B C 1
ATOM 1564 O O . TYR B 1 28 ? -13.383 -8.422 3.471 1 83 28 TYR B O 1
ATOM 1572 N N . GLU B 1 29 ? -11.32 -8.781 4.238 1 84 29 GLU B N 1
ATOM 1573 C CA . GLU B 1 29 ? -10.93 -9.531 3.047 1 84 29 GLU B CA 1
ATOM 1574 C C . GLU B 1 29 ? -11.25 -11.016 3.201 1 84 29 GLU B C 1
ATOM 1576 O O . GLU B 1 29 ? -11.672 -11.672 2.242 1 84 29 GLU B O 1
ATOM 1581 N N . GLY B 1 30 ? -11.062 -11.445 4.418 1 85.94 30 GLY B N 1
ATOM 1582 C CA . GLY B 1 30 ? -11.266 -12.859 4.672 1 85.94 30 GLY B CA 1
ATOM 1583 C C . GLY B 1 30 ? -9.992 -13.68 4.516 1 85.94 30 GLY B C 1
ATOM 1584 O O . GLY B 1 30 ? -8.898 -13.188 4.789 1 85.94 30 GLY B O 1
ATOM 1585 N N . LYS B 1 31 ? -10.211 -14.906 4.207 1 86.75 31 LYS B N 1
ATOM 1586 C CA . LYS B 1 31 ? -9.086 -15.836 4.141 1 86.75 31 LYS B CA 1
ATOM 1587 C C . LYS B 1 31 ? -8.273 -15.617 2.867 1 86.75 31 LYS B C 1
ATOM 1589 O O . LYS B 1 31 ? -8.836 -15.492 1.777 1 86.75 31 LYS B O 1
ATOM 1594 N N . ILE B 1 32 ? -6.988 -15.555 3.059 1 88.25 32 ILE B N 1
ATOM 1595 C CA . ILE B 1 32 ? -6.102 -15.492 1.902 1 88.25 32 ILE B CA 1
ATOM 1596 C C . ILE B 1 32 ? -4.938 -16.469 2.092 1 88.25 32 ILE B C 1
ATOM 1598 O O . ILE B 1 32 ? -4.617 -16.844 3.219 1 88.25 32 ILE B O 1
ATOM 1602 N N . THR B 1 33 ? -4.383 -16.922 0.972 1 91.06 33 THR B N 1
ATOM 1603 C CA . THR B 1 33 ? -3.186 -17.75 0.966 1 91.06 33 THR B CA 1
ATOM 1604 C C . THR B 1 33 ? -2.035 -17.031 0.262 1 91.06 33 THR B C 1
ATOM 1606 O O . THR B 1 33 ? -2.197 -16.547 -0.856 1 91.06 33 THR B O 1
ATOM 1609 N N . ILE B 1 34 ? -0.947 -16.984 0.935 1 90.38 34 ILE B N 1
ATOM 1610 C CA . ILE B 1 34 ? 0.241 -16.359 0.351 1 90.38 34 ILE B CA 1
ATOM 1611 C C . ILE B 1 34 ? 1.288 -17.438 0.065 1 90.38 34 ILE B C 1
ATOM 1613 O O . ILE B 1 34 ? 1.616 -18.25 0.94 1 90.38 34 ILE B O 1
ATOM 1617 N N . LYS B 1 35 ? 1.751 -17.422 -1.176 1 92.56 35 LYS B N 1
ATOM 1618 C CA . LYS B 1 35 ? 2.807 -18.344 -1.595 1 92.56 35 LYS B CA 1
ATOM 1619 C C . LYS B 1 35 ? 4.031 -17.594 -2.09 1 92.56 35 LYS B C 1
ATOM 1621 O O . LYS B 1 35 ? 3.91 -16.641 -2.869 1 92.56 35 LYS B O 1
ATOM 1626 N N . THR B 1 36 ? 5.145 -18.016 -1.599 1 91.31 36 THR B N 1
ATOM 1627 C CA . THR B 1 36 ? 6.363 -17.328 -2.016 1 91.31 36 THR B CA 1
ATOM 1628 C C . THR B 1 36 ? 7.41 -18.328 -2.494 1 91.31 36 THR B C 1
ATOM 1630 O O . THR B 1 36 ? 7.664 -19.328 -1.833 1 91.31 36 THR B O 1
ATOM 1633 N N . TYR B 1 37 ? 7.918 -18.062 -3.693 1 93.44 37 TYR B N 1
ATOM 1634 C CA . TYR B 1 37 ? 9.117 -18.719 -4.195 1 93.44 37 TYR B CA 1
ATOM 1635 C C . TYR B 1 37 ? 10.32 -17.781 -4.141 1 93.44 37 TYR B C 1
ATOM 1637 O O . TYR B 1 37 ? 10.234 -16.625 -4.57 1 93.44 37 TYR B O 1
ATOM 1645 N N . THR B 1 38 ? 11.398 -18.281 -3.611 1 90.69 38 THR B N 1
ATOM 1646 C CA . THR B 1 38 ? 12.602 -17.453 -3.523 1 90.69 38 THR B CA 1
ATOM 1647 C C . THR B 1 38 ? 13.82 -18.219 -4.008 1 90.69 38 THR B C 1
ATOM 1649 O O . THR B 1 38 ? 13.938 -19.438 -3.773 1 90.69 38 THR B O 1
ATOM 1652 N N . CYS B 1 39 ? 14.609 -17.469 -4.699 1 91.94 39 CYS B N 1
ATOM 1653 C CA . CYS B 1 39 ? 15.906 -18.016 -5.078 1 91.94 39 CYS B CA 1
ATOM 1654 C C . CYS B 1 39 ? 17 -17.531 -4.133 1 91.94 39 CYS B C 1
ATOM 1656 O O . CYS B 1 39 ? 17.172 -16.328 -3.924 1 91.94 39 CYS B O 1
ATOM 1658 N N . LYS B 1 40 ? 17.766 -18.438 -3.549 1 87.81 40 LYS B N 1
ATOM 1659 C CA . LYS B 1 40 ? 18.812 -18.062 -2.602 1 87.81 40 LYS B CA 1
ATOM 1660 C C . LYS B 1 40 ? 20.094 -17.672 -3.328 1 87.81 40 LYS B C 1
ATOM 1662 O O . LYS B 1 40 ? 21.016 -17.109 -2.723 1 87.81 40 LYS B O 1
ATOM 1667 N N . THR B 1 41 ? 20.109 -18.031 -4.59 1 89 41 THR B N 1
ATOM 1668 C CA . THR B 1 41 ? 21.312 -17.75 -5.371 1 89 41 THR B CA 1
ATOM 1669 C C . THR B 1 41 ? 21.25 -16.344 -5.965 1 89 41 THR B C 1
ATOM 1671 O O . THR B 1 41 ? 22.188 -15.562 -5.801 1 89 41 THR B O 1
ATOM 1674 N N . CYS B 1 42 ? 20.172 -16.031 -6.656 1 87.69 42 CYS B N 1
ATOM 1675 C CA . CYS B 1 42 ? 20.109 -14.727 -7.32 1 87.69 42 CYS B CA 1
ATOM 1676 C C . CYS B 1 42 ? 19.062 -13.828 -6.676 1 87.69 42 CYS B C 1
ATOM 1678 O O . CYS B 1 42 ? 18.797 -12.734 -7.164 1 87.69 42 CYS B O 1
ATOM 1680 N N . TYR B 1 43 ? 18.344 -14.305 -5.707 1 83.31 43 TYR B N 1
ATOM 1681 C CA . TYR B 1 43 ? 17.422 -13.555 -4.859 1 83.31 43 TYR B CA 1
ATOM 1682 C C . TYR B 1 43 ? 16.125 -13.258 -5.598 1 83.31 43 TYR B C 1
ATOM 1684 O O . TYR B 1 43 ? 15.352 -12.391 -5.18 1 83.31 43 TYR B O 1
ATOM 1692 N N . TYR B 1 44 ? 16.016 -14 -6.715 1 87.69 44 TYR B N 1
ATOM 1693 C CA . TYR B 1 44 ? 14.703 -13.977 -7.348 1 87.69 44 TYR B CA 1
ATOM 1694 C C . TYR B 1 44 ? 13.602 -14.25 -6.332 1 87.69 44 TYR B C 1
ATOM 1696 O O . TYR B 1 44 ? 13.773 -15.055 -5.418 1 87.69 44 TYR B O 1
ATOM 1704 N N . LYS B 1 45 ? 12.453 -13.516 -6.539 1 88 45 LYS B N 1
ATOM 1705 C CA . LYS B 1 45 ? 11.336 -13.703 -5.621 1 88 45 LYS B CA 1
ATOM 1706 C C . LYS B 1 45 ? 10 -13.609 -6.348 1 88 45 LYS B C 1
ATOM 1708 O O . LYS B 1 45 ? 9.789 -12.688 -7.145 1 88 45 LYS B O 1
ATOM 1713 N N . ASN B 1 46 ? 9.156 -14.609 -6.117 1 90.38 46 ASN B N 1
ATOM 1714 C CA . ASN B 1 46 ? 7.781 -14.609 -6.609 1 90.38 46 ASN B CA 1
ATOM 1715 C C . ASN B 1 46 ? 6.777 -14.711 -5.461 1 90.38 46 ASN B C 1
ATOM 1717 O O . ASN B 1 46 ? 6.855 -15.625 -4.641 1 90.38 46 ASN B O 1
ATOM 1721 N N . VAL B 1 47 ? 5.93 -13.734 -5.375 1 88.56 47 VAL B N 1
ATOM 1722 C CA . VAL B 1 47 ? 4.895 -13.766 -4.344 1 88.56 47 VAL B CA 1
ATOM 1723 C C . VAL B 1 47 ? 3.52 -13.875 -5 1 88.56 47 VAL B C 1
ATOM 1725 O O . VAL B 1 47 ? 3.172 -13.07 -5.871 1 88.56 47 VAL B O 1
ATOM 1728 N N . SER B 1 48 ? 2.818 -14.914 -4.562 1 91.19 48 SER B N 1
ATOM 1729 C CA . SER B 1 48 ? 1.459 -15.148 -5.039 1 91.19 48 SER B CA 1
ATOM 1730 C C . SER B 1 48 ? 0.445 -15.023 -3.908 1 91.19 48 SER B C 1
ATOM 1732 O O . SER B 1 48 ? 0.639 -15.586 -2.828 1 91.19 48 SER B O 1
ATOM 1734 N N . ILE B 1 49 ? -0.608 -14.273 -4.18 1 89.31 49 ILE B N 1
ATOM 1735 C CA . ILE B 1 49 ? -1.679 -14.102 -3.201 1 89.31 49 ILE B CA 1
ATOM 1736 C C . ILE B 1 49 ? -2.982 -14.672 -3.76 1 89.31 49 ILE B C 1
ATOM 1738 O O . ILE B 1 49 ? -3.488 -14.188 -4.777 1 89.31 49 ILE B O 1
ATOM 1742 N N . GLN B 1 50 ? -3.453 -15.664 -3.08 1 89.75 50 GLN B N 1
ATOM 1743 C CA . GLN B 1 50 ? -4.73 -16.266 -3.449 1 89.75 50 GLN B CA 1
ATOM 1744 C C . GLN B 1 50 ? -5.859 -15.758 -2.559 1 89.75 50 GLN B C 1
ATOM 1746 O O . GLN B 1 50 ? -5.789 -15.875 -1.333 1 89.75 50 GLN B O 1
ATOM 1751 N N . ARG B 1 51 ? -6.867 -15.18 -3.111 1 87.75 51 ARG B N 1
ATOM 1752 C CA . ARG B 1 51 ? -8.062 -14.719 -2.406 1 87.75 51 ARG B CA 1
ATOM 1753 C C . ARG B 1 51 ? -9.242 -15.641 -2.662 1 87.75 51 ARG B C 1
ATOM 1755 O O . ARG B 1 51 ? -9.664 -15.82 -3.807 1 87.75 51 ARG B O 1
ATOM 1762 N N . HIS B 1 52 ? -9.766 -16.156 -1.558 1 83.88 52 HIS B N 1
ATOM 1763 C CA . HIS B 1 52 ? -10.711 -17.266 -1.643 1 83.88 52 HIS B CA 1
ATOM 1764 C C . HIS B 1 52 ? -12.148 -16.766 -1.754 1 83.88 52 HIS B C 1
ATOM 1766 O O . HIS B 1 52 ? -13.023 -17.469 -2.258 1 83.88 52 HIS B O 1
ATOM 1772 N N . GLU B 1 53 ? -12.336 -15.57 -1.3 1 78.38 53 GLU B N 1
ATOM 1773 C CA . GLU B 1 53 ? -13.703 -15.078 -1.247 1 78.38 53 GLU B CA 1
ATOM 1774 C C . GLU B 1 53 ? -13.836 -13.742 -1.966 1 78.38 53 GLU B C 1
ATOM 1776 O O . GLU B 1 53 ? -12.898 -12.938 -1.979 1 78.38 53 GLU B O 1
ATOM 1781 N N . ARG B 1 54 ? -14.875 -13.641 -2.719 1 76.88 54 ARG B N 1
ATOM 1782 C CA . ARG B 1 54 ? -15.242 -12.328 -3.24 1 76.88 54 ARG B CA 1
ATOM 1783 C C . ARG B 1 54 ? -16.734 -12.078 -3.088 1 76.88 54 ARG B C 1
ATOM 1785 O O . ARG B 1 54 ? -17.5 -13 -2.793 1 76.88 54 ARG B O 1
ATOM 1792 N N . GLU B 1 55 ? -16.938 -10.875 -3.107 1 82.31 55 GLU B N 1
ATOM 1793 C CA . GLU B 1 55 ? -18.328 -10.422 -3.01 1 82.31 55 GLU B CA 1
ATOM 17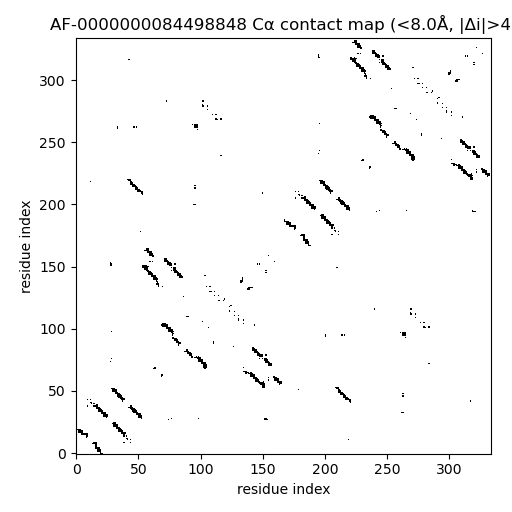94 C C . GLU B 1 55 ? -18.781 -9.75 -4.301 1 82.31 55 GLU B C 1
ATOM 1796 O O . GLU B 1 55 ? -18.078 -9.781 -5.309 1 82.31 55 GLU B O 1
ATOM 1801 N N . LYS B 1 56 ? -20.062 -9.422 -4.395 1 83.38 56 LYS B N 1
ATOM 1802 C CA . LYS B 1 56 ? -20.594 -8.711 -5.559 1 83.38 56 LYS B CA 1
ATOM 1803 C C . LYS B 1 56 ? -19.922 -7.344 -5.707 1 83.38 56 LYS B C 1
ATOM 1805 O O . LYS B 1 56 ? -19.703 -6.641 -4.719 1 83.38 56 LYS B O 1
ATOM 1810 N N . PRO B 1 57 ? -19.625 -7.07 -6.965 1 89.06 57 PRO B N 1
ATOM 1811 C CA . PRO B 1 57 ? -19.078 -5.73 -7.203 1 89.06 57 PRO B CA 1
ATOM 1812 C C . PRO B 1 57 ? -19.984 -4.621 -6.66 1 89.06 57 PRO B C 1
ATOM 1814 O O . PRO B 1 57 ? -21.203 -4.738 -6.699 1 89.06 57 PRO B O 1
ATOM 1817 N N . LYS B 1 58 ? -19.406 -3.564 -6.141 1 92.56 58 LYS B N 1
ATOM 1818 C CA . LYS B 1 58 ? -20.219 -2.488 -5.57 1 92.56 58 LYS B CA 1
ATOM 1819 C C . LYS B 1 58 ? -19.5 -1.146 -5.684 1 92.56 58 LYS B C 1
ATOM 1821 O O . LYS B 1 58 ? -18.281 -1.1 -5.852 1 92.56 58 LYS B O 1
ATOM 1826 N N . VAL B 1 59 ? -20.328 -0.157 -5.746 1 96.12 59 VAL B N 1
ATOM 1827 C CA . VAL B 1 59 ? -19.891 1.227 -5.641 1 96.12 59 VAL B CA 1
ATOM 1828 C C . VAL B 1 59 ? -20.406 1.845 -4.348 1 96.12 59 VAL B C 1
ATOM 1830 O O . VAL B 1 59 ? -21.578 1.697 -4.008 1 96.12 59 VAL B O 1
ATOM 1833 N N . MET B 1 60 ? -19.484 2.447 -3.639 1 97.06 60 MET B N 1
ATOM 1834 C CA . MET B 1 60 ? -19.859 3.068 -2.373 1 97.06 60 MET B CA 1
ATOM 1835 C C . MET B 1 60 ? -19.547 4.562 -2.385 1 97.06 60 MET B C 1
ATOM 1837 O O . MET B 1 60 ? -18.547 4.984 -2.961 1 97.06 60 MET B O 1
ATOM 1841 N N . LEU B 1 61 ? -20.438 5.301 -1.739 1 97.5 61 LEU B N 1
ATOM 1842 C CA . LEU B 1 61 ? -20.266 6.742 -1.633 1 97.5 61 LEU B CA 1
ATOM 1843 C C . LEU B 1 61 ? -20.266 7.184 -0.173 1 97.5 61 LEU B C 1
ATOM 1845 O O . LEU B 1 61 ? -21.078 6.715 0.622 1 97.5 61 LEU B O 1
ATOM 1849 N N . LEU B 1 62 ? -19.328 8.078 0.162 1 97 62 LEU B N 1
ATOM 1850 C CA . LEU B 1 62 ? -19.281 8.703 1.478 1 97 62 LEU B CA 1
ATOM 1851 C C . LEU B 1 62 ? -19.141 10.219 1.35 1 97 62 LEU B C 1
ATOM 1853 O O . LEU B 1 62 ? -18.125 10.711 0.848 1 97 62 LEU B O 1
ATOM 1857 N N . ARG B 1 63 ? -20.109 10.883 1.783 1 95.12 63 ARG B N 1
ATOM 1858 C CA . ARG B 1 63 ? -20.062 12.344 1.794 1 95.12 63 ARG B CA 1
ATOM 1859 C C . ARG B 1 63 ? -19.375 12.859 3.059 1 95.12 63 ARG B C 1
ATOM 1861 O O . ARG B 1 63 ? -19.75 12.477 4.168 1 95.12 63 ARG B O 1
ATOM 1868 N N . ILE B 1 64 ? -18.328 13.656 2.863 1 94.12 64 ILE B N 1
ATOM 1869 C CA . ILE B 1 64 ? -17.609 14.258 3.979 1 94.12 64 ILE B CA 1
ATOM 1870 C C . ILE B 1 64 ? -18.141 15.664 4.242 1 94.12 64 ILE B C 1
ATOM 1872 O O . ILE B 1 64 ? -17.953 16.562 3.428 1 94.12 64 ILE B O 1
ATOM 1876 N N . THR B 1 65 ? -18.75 15.891 5.344 1 90.12 65 THR B N 1
ATOM 1877 C CA . THR B 1 65 ? -19.359 17.172 5.648 1 90.12 65 THR B CA 1
ATOM 1878 C C . THR B 1 65 ? -18.719 17.797 6.883 1 90.12 65 THR B C 1
ATOM 1880 O O . THR B 1 65 ? -19 18.953 7.227 1 90.12 65 THR B O 1
ATOM 1883 N N . GLY B 1 66 ? -17.812 17.094 7.555 1 88 66 GLY B N 1
ATOM 1884 C CA . GLY B 1 66 ? -17.156 17.609 8.742 1 88 66 GLY B CA 1
ATOM 1885 C C . GLY B 1 66 ? -16.047 16.703 9.258 1 88 66 GLY B C 1
ATOM 1886 O O . GLY B 1 66 ? -15.711 15.711 8.617 1 88 66 GLY B O 1
ATOM 1887 N N . LYS B 1 67 ? -15.531 17.062 10.422 1 86.75 67 LYS B N 1
ATOM 1888 C CA . LYS B 1 67 ? -14.359 16.406 10.992 1 86.75 67 LYS B CA 1
ATOM 1889 C C . LYS B 1 67 ? -14.68 14.961 11.375 1 86.75 67 LYS B C 1
ATOM 1891 O O . LYS B 1 67 ? -13.82 14.086 11.266 1 86.75 67 LYS B O 1
ATOM 1896 N N . ASN B 1 68 ? -15.852 14.758 11.812 1 89.12 68 ASN B N 1
ATOM 1897 C CA . ASN B 1 68 ? -16.219 13.406 12.234 1 89.12 68 ASN B CA 1
ATOM 1898 C C . ASN B 1 68 ? -16.203 12.43 11.062 1 89.12 68 ASN B C 1
ATOM 1900 O O . ASN B 1 68 ? -15.844 11.266 11.227 1 89.12 68 ASN B O 1
ATOM 1904 N N . ASP B 1 69 ? -16.609 12.898 9.906 1 93.19 69 ASP B N 1
ATOM 1905 C CA . ASP B 1 69 ? -16.594 12.055 8.719 1 93.19 69 ASP B CA 1
ATOM 1906 C C . ASP B 1 69 ? -15.172 11.703 8.305 1 93.19 69 ASP B C 1
ATOM 1908 O O . ASP B 1 69 ? -14.93 10.641 7.727 1 93.19 69 ASP B O 1
ATOM 1912 N N . LEU B 1 70 ? -14.289 12.555 8.625 1 91.56 70 LEU B N 1
ATOM 1913 C CA . LEU B 1 70 ? -12.891 12.336 8.273 1 91.56 70 LEU B CA 1
ATOM 1914 C C . LEU B 1 70 ? -12.32 11.148 9.039 1 91.56 70 LEU B C 1
ATOM 1916 O O . LEU B 1 70 ? -11.391 10.484 8.57 1 91.56 70 LEU B O 1
ATOM 1920 N N . LYS B 1 71 ? -12.898 10.805 10.094 1 89.5 71 LYS B N 1
ATOM 1921 C CA . LYS B 1 71 ? -12.398 9.742 10.961 1 89.5 71 LYS B CA 1
ATOM 1922 C C . LYS B 1 71 ? -13 8.391 10.57 1 89.5 71 LYS B C 1
ATOM 1924 O O . LYS B 1 71 ? -12.609 7.355 11.109 1 89.5 71 LYS B O 1
ATOM 1929 N N . THR B 1 72 ? -13.914 8.391 9.648 1 93.75 72 THR B N 1
ATOM 1930 C CA . THR B 1 72 ? -14.57 7.16 9.219 1 93.75 72 THR B CA 1
ATOM 1931 C C . THR B 1 72 ? -13.539 6.125 8.766 1 93.75 72 THR B C 1
ATOM 1933 O O . THR B 1 72 ? -12.648 6.434 7.973 1 93.75 72 THR B O 1
ATOM 1936 N N . ILE B 1 73 ? -13.68 4.922 9.305 1 93.69 73 ILE B N 1
ATOM 1937 C CA . ILE B 1 73 ? -12.781 3.826 8.953 1 93.69 73 ILE B CA 1
ATOM 1938 C C . ILE B 1 73 ? -13.227 3.199 7.629 1 93.69 73 ILE B C 1
ATOM 1940 O O . ILE B 1 73 ? -14.414 2.975 7.414 1 93.69 73 ILE B O 1
ATOM 1944 N N . ILE B 1 74 ? -12.273 3.039 6.777 1 94.94 74 ILE B N 1
ATOM 1945 C CA . ILE B 1 74 ? -12.523 2.479 5.453 1 94.94 74 ILE B CA 1
ATOM 1946 C C . ILE B 1 74 ? -11.562 1.32 5.191 1 94.94 74 ILE B C 1
ATOM 1948 O O . ILE B 1 74 ? -10.367 1.417 5.484 1 94.94 74 ILE B O 1
ATOM 1952 N N . TYR B 1 75 ? -12.07 0.217 4.781 1 93.81 75 TYR B N 1
ATOM 1953 C CA . TYR B 1 75 ? -11.242 -0.817 4.176 1 93.81 75 TYR B CA 1
ATOM 1954 C C . TYR B 1 75 ? -11.273 -0.725 2.656 1 93.81 75 TYR B C 1
ATOM 1956 O O . TYR B 1 75 ? -12.336 -0.848 2.045 1 93.81 75 TYR B O 1
ATOM 1964 N N . ARG B 1 76 ? -10.164 -0.494 2.062 1 92.25 76 ARG B N 1
ATOM 1965 C CA . ARG B 1 76 ? -10.016 -0.467 0.61 1 92.25 76 ARG B CA 1
ATOM 1966 C C . ARG B 1 76 ? -9.414 -1.769 0.097 1 92.25 7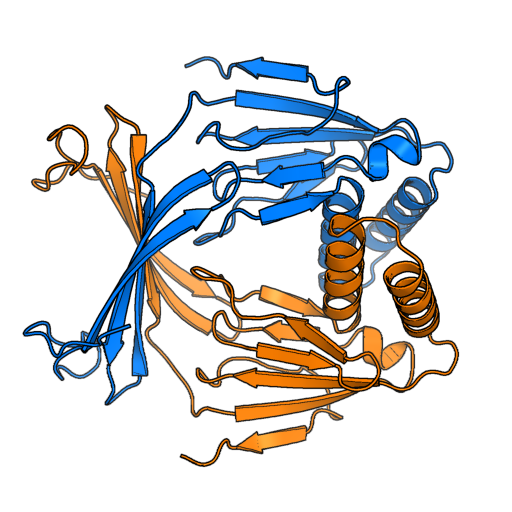6 ARG B C 1
ATOM 1968 O O . ARG B 1 76 ? -8.258 -2.086 0.399 1 92.25 76 ARG B O 1
ATOM 1975 N N . SER B 1 77 ? -10.164 -2.508 -0.694 1 90.06 77 SER B N 1
ATOM 1976 C CA . SER B 1 77 ? -9.648 -3.748 -1.262 1 90.06 77 SER B CA 1
ATOM 1977 C C . SER B 1 77 ? -8.578 -3.471 -2.316 1 90.06 77 SER B C 1
ATOM 1979 O O . SER B 1 77 ? -8.469 -2.35 -2.814 1 90.06 77 SER B O 1
ATOM 1981 N N . PRO B 1 78 ? -7.793 -4.453 -2.688 1 85.75 78 PRO B N 1
ATOM 1982 C CA . PRO B 1 78 ? -6.766 -4.273 -3.719 1 85.75 78 PRO B CA 1
ATOM 1983 C C . PRO B 1 78 ? -7.355 -3.9 -5.078 1 85.75 78 PRO B C 1
ATOM 1985 O O . PRO B 1 78 ? -6.656 -3.34 -5.926 1 85.75 78 PRO B O 1
ATOM 1988 N N . ASP B 1 79 ? -8.633 -4.102 -5.277 1 86.75 79 ASP B N 1
ATOM 1989 C CA . ASP B 1 79 ? -9.25 -3.889 -6.582 1 86.75 79 ASP B CA 1
ATOM 1990 C C . ASP B 1 79 ? -10.039 -2.582 -6.609 1 86.75 79 ASP B C 1
ATOM 1992 O O . ASP B 1 79 ? -10.617 -2.221 -7.637 1 86.75 79 ASP B O 1
ATOM 1996 N N . ALA B 1 80 ? -9.977 -1.888 -5.566 1 92.19 80 ALA B N 1
ATOM 1997 C CA . ALA B 1 80 ? -10.875 -0.743 -5.434 1 92.19 80 ALA B CA 1
ATOM 1998 C C . ALA B 1 80 ? -10.266 0.508 -6.059 1 92.19 80 ALA B C 1
ATOM 2000 O O . ALA B 1 80 ? -9.086 0.807 -5.848 1 92.19 80 ALA B O 1
ATOM 2001 N N . TYR B 1 81 ? -11.07 1.176 -6.82 1 94.19 81 TYR B N 1
ATOM 2002 C CA . TYR B 1 81 ? -10.781 2.494 -7.367 1 94.19 81 TYR B CA 1
ATOM 2003 C C . TYR B 1 81 ? -11.43 3.592 -6.535 1 94.19 81 TYR B C 1
ATOM 2005 O O . TYR B 1 81 ? -12.594 3.469 -6.137 1 94.19 81 TYR B O 1
ATOM 2013 N N . ILE B 1 82 ? -10.633 4.645 -6.266 1 96.06 82 ILE B N 1
ATOM 2014 C CA . ILE B 1 82 ? -11.18 5.742 -5.48 1 96.06 82 ILE B CA 1
ATOM 2015 C C . ILE B 1 82 ? -11.211 7.016 -6.324 1 96.06 82 ILE B C 1
ATOM 2017 O O . ILE B 1 82 ? -10.25 7.309 -7.043 1 96.06 82 ILE B O 1
ATOM 2021 N N . LYS B 1 83 ? -12.336 7.699 -6.156 1 96.5 83 LYS B N 1
ATOM 2022 C CA . LYS B 1 83 ? -12.484 8.992 -6.824 1 96.5 83 LYS B CA 1
ATOM 2023 C C . LYS B 1 83 ? -13.062 10.039 -5.875 1 96.5 83 LYS B C 1
ATOM 2025 O O . LYS B 1 83 ? -13.938 9.734 -5.066 1 96.5 83 LYS B O 1
ATOM 2030 N N . ILE B 1 84 ? -12.516 11.227 -6.008 1 96.06 84 ILE B N 1
ATOM 2031 C CA . ILE B 1 84 ? -13.07 12.406 -5.355 1 96.06 84 ILE B CA 1
ATOM 2032 C C . ILE B 1 84 ? -13.367 13.484 -6.398 1 96.06 84 ILE B C 1
ATOM 2034 O O . ILE B 1 84 ? -12.477 14.258 -6.77 1 96.06 84 ILE B O 1
ATOM 2038 N N . PRO B 1 85 ? -14.633 13.586 -6.793 1 95.44 85 PRO B N 1
ATOM 2039 C CA . PRO B 1 85 ? -14.984 14.414 -7.949 1 95.44 85 PRO B CA 1
ATOM 2040 C C . PRO B 1 85 ? -14.719 15.898 -7.711 1 95.44 85 PRO B C 1
ATOM 2042 O O . PRO B 1 85 ? -14.273 16.609 -8.617 1 95.44 85 PRO B O 1
ATOM 2045 N N . GLU B 1 86 ? -14.953 16.406 -6.578 1 92.62 86 GLU B N 1
ATOM 2046 C CA . GLU B 1 86 ? -14.891 17.828 -6.285 1 92.62 86 GLU B CA 1
ATOM 2047 C C . GLU B 1 86 ? -13.484 18.375 -6.504 1 92.62 86 GLU B C 1
ATOM 2049 O O . GLU B 1 86 ? -13.305 19.562 -6.797 1 92.62 86 GLU B O 1
ATOM 2054 N N . ILE B 1 87 ? -12.469 17.484 -6.473 1 90.75 87 ILE B N 1
ATOM 2055 C CA . ILE B 1 87 ? -11.102 17.953 -6.691 1 90.75 87 ILE B CA 1
ATOM 2056 C C . ILE B 1 87 ? -10.469 17.172 -7.84 1 90.75 87 ILE B C 1
ATOM 2058 O O . ILE B 1 87 ? -9.25 17.188 -8.016 1 90.75 87 ILE B O 1
ATOM 2062 N N . ASP B 1 88 ? -11.25 16.422 -8.484 1 91.62 88 ASP B N 1
ATOM 2063 C CA . ASP B 1 88 ? -10.836 15.633 -9.641 1 91.62 88 ASP B CA 1
ATOM 2064 C C . ASP B 1 88 ? -9.617 14.766 -9.305 1 91.62 88 ASP B C 1
ATOM 2066 O O . ASP B 1 88 ? -8.617 14.781 -10.023 1 91.62 88 ASP B O 1
ATOM 2070 N N . ALA B 1 89 ? -9.688 14.133 -8.211 1 92.5 89 ALA B N 1
ATOM 2071 C CA . ALA B 1 89 ? -8.625 13.242 -7.758 1 92.5 89 ALA B CA 1
ATOM 2072 C C . ALA B 1 89 ? -9.047 11.773 -7.871 1 92.5 89 ALA B C 1
ATOM 2074 O O . ALA B 1 89 ? -10.219 11.453 -7.711 1 92.5 89 ALA B O 1
ATOM 2075 N N . GLU B 1 90 ? -8.039 10.969 -8.195 1 92.38 90 GLU B N 1
ATOM 2076 C CA . GLU B 1 90 ? -8.297 9.539 -8.312 1 92.38 90 GLU B CA 1
ATOM 2077 C C . GLU B 1 90 ? -7.129 8.711 -7.781 1 92.38 90 GLU B C 1
ATOM 2079 O O . GLU B 1 90 ? -5.984 9.172 -7.797 1 92.38 90 GLU B O 1
ATOM 2084 N N . ILE B 1 91 ? -7.496 7.602 -7.215 1 89.06 91 ILE B N 1
ATOM 2085 C CA . IL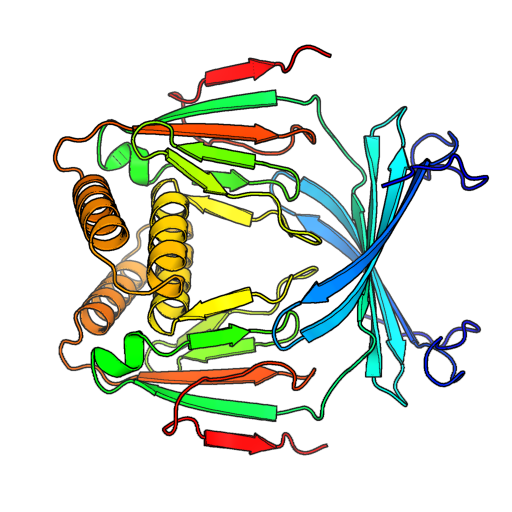E B 1 91 ? -6.527 6.586 -6.816 1 89.06 91 ILE B CA 1
ATOM 2086 C C . ILE B 1 91 ? -6.859 5.262 -7.5 1 89.06 91 ILE B C 1
ATOM 2088 O O . ILE B 1 91 ? -7.945 4.715 -7.312 1 89.06 91 ILE B O 1
ATOM 2092 N N . SER B 1 92 ? -5.957 4.832 -8.297 1 85.69 92 SER B N 1
ATOM 2093 C CA . SER B 1 92 ? -6.16 3.572 -9 1 85.69 92 SER B CA 1
ATOM 2094 C C . SER B 1 92 ? -5.602 2.398 -8.203 1 85.69 92 SER B C 1
ATOM 2096 O O . SER B 1 92 ? -4.684 2.566 -7.398 1 85.69 92 SER B O 1
ATOM 2098 N N . PRO B 1 93 ? -6.305 1.258 -8.469 1 77.69 93 PRO B N 1
ATOM 2099 C CA . PRO B 1 93 ? -5.699 0.073 -7.855 1 77.69 93 PRO B CA 1
ATOM 2100 C C . PRO B 1 93 ? -4.25 -0.143 -8.281 1 77.69 93 PRO B C 1
ATOM 2102 O O . PRO B 1 93 ? -3.879 0.2 -9.406 1 77.69 93 PRO B O 1
ATOM 2105 N N . GLY B 1 94 ? -3.404 -0.396 -7.312 1 65.25 94 GLY B N 1
ATOM 2106 C CA . GLY B 1 94 ? -2.039 -0.736 -7.676 1 65.25 94 GLY B CA 1
ATOM 2107 C C . GLY B 1 94 ? -1.915 -2.111 -8.305 1 65.25 94 GLY B C 1
ATOM 2108 O O . GLY B 1 94 ? -2.836 -2.926 -8.219 1 65.25 94 GLY B O 1
ATOM 2109 N N . ILE B 1 95 ? -0.961 -2.303 -9.227 1 57.72 95 ILE B N 1
ATOM 2110 C CA . ILE B 1 95 ? -0.667 -3.549 -9.93 1 57.72 95 ILE B CA 1
ATOM 2111 C C . ILE B 1 95 ? -0.707 -4.715 -8.945 1 57.72 95 ILE B C 1
ATOM 2113 O O . ILE B 1 95 ? -1.275 -5.77 -9.242 1 57.72 95 ILE B O 1
ATOM 2117 N N . ALA B 1 96 ? -0.214 -4.613 -7.875 1 59.06 96 ALA B N 1
ATOM 2118 C CA . ALA B 1 96 ? -0.138 -5.66 -6.855 1 59.06 96 ALA B CA 1
ATOM 2119 C C . ALA B 1 96 ? -0.473 -5.102 -5.473 1 59.06 96 ALA B C 1
ATOM 2121 O O . ALA B 1 96 ? 0.26 -5.336 -4.512 1 59.06 96 ALA B O 1
ATOM 2122 N N . SER B 1 97 ? -1.619 -4.461 -5.531 1 63.19 97 SER B N 1
ATOM 2123 C CA . SER B 1 97 ? -1.979 -3.803 -4.277 1 63.19 97 SER B CA 1
ATOM 2124 C C . SER B 1 97 ? -2.514 -4.805 -3.262 1 63.19 97 SER B C 1
ATOM 2126 O O . SER B 1 97 ? -3.021 -5.863 -3.635 1 63.19 97 SER B O 1
ATOM 2128 N N . ASN B 1 98 ? -2.055 -4.473 -2.021 1 71 98 ASN B N 1
ATOM 2129 C CA . ASN B 1 98 ? -2.725 -5.121 -0.9 1 71 98 ASN B CA 1
ATOM 2130 C C . ASN B 1 98 ? -3.836 -4.246 -0.329 1 71 98 ASN B C 1
ATOM 2132 O O . ASN B 1 98 ? -3.816 -3.023 -0.491 1 71 98 ASN B O 1
ATOM 2136 N N . GLY B 1 99 ? -5.059 -4.82 -0.129 1 80.81 99 GLY B N 1
ATOM 2137 C CA . GLY B 1 99 ? -6.059 -4.074 0.616 1 80.81 99 GLY B CA 1
ATOM 2138 C C . GLY B 1 99 ? -5.523 -3.479 1.903 1 80.81 99 GLY B C 1
ATOM 2139 O O . GLY B 1 99 ? -4.453 -3.869 2.377 1 80.81 99 GLY B O 1
ATOM 2140 N N . TYR B 1 100 ? -6.094 -2.354 2.32 1 83.56 100 TYR B N 1
ATOM 2141 C CA . TYR B 1 100 ? -5.641 -1.749 3.566 1 83.56 100 TYR B CA 1
ATOM 2142 C C . TYR B 1 100 ? -6.785 -1.037 4.277 1 83.56 100 TYR B C 1
ATOM 2144 O O . TYR B 1 100 ? -7.758 -0.628 3.643 1 83.56 100 TYR B O 1
ATOM 2152 N N . ILE B 1 101 ? -6.551 -1.081 5.578 1 88.06 101 ILE B N 1
ATOM 2153 C CA . ILE B 1 101 ? -7.465 -0.307 6.414 1 88.06 101 ILE B CA 1
ATOM 2154 C C . ILE B 1 101 ? -6.957 1.129 6.539 1 88.06 101 ILE B C 1
ATOM 2156 O O . ILE B 1 101 ? -5.77 1.355 6.785 1 88.06 101 ILE B O 1
ATOM 2160 N N . THR B 1 102 ? -7.797 2.115 6.367 1 91.44 102 THR B N 1
ATOM 2161 C CA . THR B 1 102 ? -7.469 3.535 6.438 1 91.44 102 THR B CA 1
ATOM 2162 C C . THR B 1 102 ? -8.672 4.348 6.902 1 91.44 102 THR B C 1
ATOM 2164 O O . THR B 1 102 ? -9.625 3.795 7.461 1 91.44 102 THR B O 1
ATOM 2167 N N . THR B 1 103 ? -8.547 5.664 6.922 1 92.81 103 THR B N 1
ATOM 2168 C CA . THR B 1 103 ? -9.648 6.586 7.184 1 92.81 103 THR B CA 1
ATOM 2169 C C . THR B 1 103 ? -9.883 7.496 5.98 1 92.81 103 THR B C 1
ATOM 2171 O O . THR B 1 103 ? -9.07 7.539 5.059 1 92.81 103 THR B O 1
ATOM 2174 N N . ALA B 1 104 ? -11.055 8.148 6.055 1 94.38 104 ALA B N 1
ATOM 2175 C CA . ALA B 1 104 ? -11.305 9.148 5.02 1 94.38 104 ALA B CA 1
ATOM 2176 C C . ALA B 1 104 ? -10.172 10.172 4.961 1 94.38 104 ALA B C 1
ATOM 2178 O O . ALA B 1 104 ? -9.719 10.539 3.873 1 94.38 104 ALA B O 1
ATOM 2179 N N . GLU B 1 105 ? -9.742 10.516 6.082 1 91.88 105 GLU B N 1
ATOM 2180 C CA . GLU B 1 105 ? -8.609 11.438 6.16 1 91.88 105 GLU B CA 1
ATO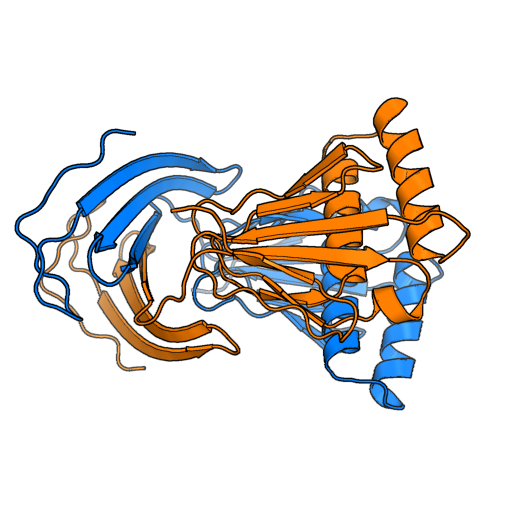M 2181 C C . GLU B 1 105 ? -7.371 10.836 5.5 1 91.88 105 GLU B C 1
ATOM 2183 O O . GLU B 1 105 ? -6.645 11.531 4.785 1 91.88 105 GLU B O 1
ATOM 2188 N N . GLY B 1 106 ? -7.121 9.586 5.777 1 91.75 106 GLY B N 1
ATOM 2189 C CA . GLY B 1 106 ? -5.988 8.906 5.184 1 91.75 106 GLY B CA 1
ATOM 2190 C C . GLY B 1 106 ? -6.016 8.906 3.666 1 91.75 106 GLY B C 1
ATOM 2191 O O . GLY B 1 106 ? -4.992 9.133 3.02 1 91.75 106 GLY B O 1
ATOM 2192 N N . ILE B 1 107 ? -7.152 8.672 3.135 1 93.44 107 ILE B N 1
ATOM 2193 C CA . ILE B 1 107 ? -7.32 8.664 1.687 1 93.44 107 ILE B CA 1
ATOM 2194 C C . ILE B 1 107 ? -6.992 10.047 1.124 1 93.44 107 ILE B C 1
ATOM 2196 O O . ILE B 1 107 ? -6.238 10.164 0.153 1 93.44 107 ILE B O 1
ATOM 2200 N N . ILE B 1 108 ? -7.488 11.062 1.703 1 92.88 108 ILE B N 1
ATOM 2201 C CA . ILE B 1 108 ? -7.289 12.43 1.238 1 92.88 108 ILE B CA 1
ATOM 2202 C C . ILE B 1 108 ? -5.816 12.812 1.371 1 92.88 108 ILE B C 1
ATOM 2204 O O . ILE B 1 108 ? -5.246 13.422 0.469 1 92.88 108 ILE B O 1
ATOM 2208 N N . THR B 1 109 ? -5.273 12.438 2.459 1 90.5 109 THR B N 1
ATOM 2209 C CA . THR B 1 109 ? -3.861 12.719 2.693 1 90.5 109 THR B CA 1
ATOM 2210 C C . THR B 1 109 ? -2.988 12.008 1.665 1 90.5 109 THR B C 1
ATOM 2212 O O . THR B 1 109 ? -1.963 12.539 1.237 1 90.5 109 THR B O 1
ATOM 2215 N N . SER B 1 110 ? -3.346 10.766 1.342 1 90.94 110 SER B N 1
ATOM 2216 C CA . SER B 1 110 ? -2.588 10.031 0.332 1 90.94 110 SER B CA 1
ATOM 2217 C C . SER B 1 110 ? -2.59 10.773 -1.002 1 90.94 110 SER B C 1
ATOM 2219 O O . SER B 1 110 ? -1.593 10.758 -1.727 1 90.94 110 SER B O 1
ATOM 2221 N N . ILE B 1 111 ? -3.68 11.398 -1.348 1 90.62 111 ILE B N 1
ATOM 2222 C CA . ILE B 1 111 ? -3.779 12.188 -2.57 1 90.62 111 ILE B CA 1
ATOM 2223 C C . ILE B 1 111 ? -2.84 13.391 -2.484 1 90.62 111 ILE B C 1
ATOM 2225 O O . ILE B 1 111 ? -2.139 13.703 -3.449 1 90.62 111 ILE B O 1
ATOM 2229 N N . LYS B 1 112 ? -2.865 14 -1.391 1 89.62 112 LYS B N 1
ATOM 2230 C CA . LYS B 1 112 ? -1.979 15.133 -1.165 1 89.62 112 LYS B CA 1
ATOM 2231 C C . LYS B 1 112 ? -0.519 14.75 -1.375 1 89.62 112 LYS B C 1
ATOM 2233 O O . LYS B 1 112 ? 0.248 15.5 -1.981 1 89.62 112 LYS B O 1
ATOM 2238 N N . GLU B 1 113 ? -0.184 13.617 -0.851 1 87.56 113 GLU B N 1
ATOM 2239 C CA . GLU B 1 113 ? 1.18 13.117 -0.995 1 87.56 113 GLU B CA 1
ATOM 2240 C C . GLU B 1 113 ? 1.541 12.914 -2.465 1 87.56 113 GLU B C 1
ATOM 2242 O O . GLU B 1 113 ? 2.643 13.266 -2.891 1 87.56 113 GLU B O 1
ATOM 2247 N N . LYS B 1 114 ? 0.656 12.312 -3.18 1 85.94 114 LYS B N 1
ATOM 2248 C CA . LYS B 1 114 ? 0.897 12.086 -4.602 1 85.94 114 LYS B CA 1
ATOM 2249 C C . LYS B 1 114 ? 1.085 13.406 -5.348 1 85.94 114 LYS B C 1
ATOM 2251 O O . LYS B 1 114 ? 1.933 13.508 -6.238 1 85.94 114 LYS B O 1
ATOM 2256 N N . LEU B 1 115 ? 0.331 14.391 -4.965 1 86.81 115 LEU B N 1
ATOM 2257 C CA . LEU B 1 115 ? 0.467 15.711 -5.559 1 86.81 115 LEU B CA 1
ATOM 2258 C C . LEU B 1 115 ? 1.846 16.297 -5.273 1 86.81 115 LEU B C 1
ATOM 2260 O O . LEU B 1 115 ? 2.445 16.938 -6.141 1 86.81 115 LEU B O 1
ATOM 2264 N N . SER B 1 116 ? 2.279 16.031 -4.066 1 83.69 116 SER B N 1
ATOM 2265 C CA . SER B 1 116 ? 3.578 16.547 -3.664 1 83.69 116 SER B CA 1
ATOM 2266 C C . SER B 1 116 ? 4.707 15.922 -4.469 1 83.69 116 SER B C 1
ATOM 2268 O O . SER B 1 116 ? 5.734 16.562 -4.715 1 83.69 116 SER B O 1
ATOM 2270 N N . LEU B 1 117 ? 4.578 14.711 -4.875 1 85.19 117 LEU B N 1
ATOM 2271 C CA . LEU B 1 117 ? 5.578 13.984 -5.652 1 85.19 117 LEU B CA 1
ATOM 2272 C C . LEU B 1 117 ? 5.629 14.5 -7.086 1 85.19 117 LEU B C 1
ATOM 2274 O O . LEU B 1 117 ? 6.648 14.359 -7.766 1 85.19 117 LEU B O 1
ATOM 2278 N N . MET B 1 118 ? 4.52 15.016 -7.57 1 82.25 118 MET B N 1
ATOM 2279 C CA . MET B 1 118 ? 4.445 15.523 -8.938 1 82.25 118 MET B CA 1
ATOM 2280 C C . MET B 1 118 ? 5.145 16.875 -9.062 1 82.25 118 MET B C 1
ATOM 2282 O O . MET B 1 118 ? 5.391 17.344 -10.172 1 82.25 118 MET B O 1
ATOM 2286 N N . GLY B 1 119 ? 5.641 17.469 -7.996 1 77.31 119 GLY B N 1
ATOM 2287 C CA . GLY B 1 119 ? 6.324 18.75 -8.039 1 77.31 119 GLY B CA 1
ATOM 2288 C C . GLY B 1 119 ? 5.41 19.922 -7.73 1 77.31 119 GLY B C 1
ATOM 2289 O O . GLY B 1 119 ? 4.199 19.75 -7.586 1 77.31 119 GLY B O 1
ATOM 2290 N N . ASN B 1 120 ? 6.043 21.047 -7.551 1 75.62 120 ASN B N 1
ATOM 2291 C CA . ASN B 1 120 ? 5.344 22.266 -7.176 1 75.62 120 ASN B CA 1
ATOM 2292 C C . ASN B 1 120 ? 5.039 23.141 -8.391 1 75.62 120 ASN B C 1
ATOM 2294 O O . ASN B 1 120 ? 5.949 23.734 -8.977 1 75.62 120 ASN B O 1
ATOM 2298 N N . ASN B 1 121 ? 3.836 23 -8.914 1 83.12 121 ASN B N 1
ATOM 2299 C CA . ASN B 1 121 ? 3.336 23.938 -9.914 1 83.12 121 ASN B CA 1
ATOM 2300 C C . ASN B 1 121 ? 2.055 24.625 -9.453 1 83.12 121 ASN B C 1
ATOM 2302 O O . ASN B 1 121 ? 1.57 24.359 -8.352 1 83.12 121 ASN B O 1
ATOM 2306 N N . LYS B 1 122 ? 1.672 25.672 -10.188 1 85.88 122 LYS B N 1
ATOM 2307 C CA . LYS B 1 122 ? 0.522 26.469 -9.781 1 85.88 122 LYS B CA 1
ATOM 2308 C C . LYS B 1 122 ? -0.708 25.594 -9.562 1 85.88 122 LYS B C 1
ATOM 2310 O O . LYS B 1 122 ? -1.42 25.766 -8.562 1 85.88 122 LYS B O 1
ATOM 2315 N N . GLU B 1 123 ? -0.957 24.6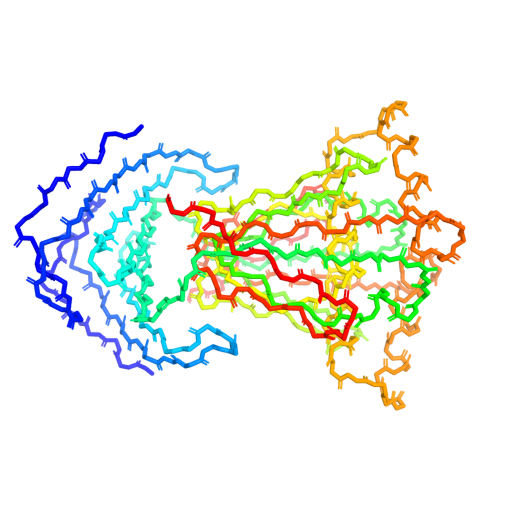88 -10.469 1 83.69 123 GLU B N 1
ATOM 2316 C CA . GLU B 1 123 ? -2.135 23.828 -10.383 1 83.69 123 GLU B CA 1
ATOM 2317 C C . GLU B 1 123 ? -2.07 22.922 -9.156 1 83.69 123 GLU B C 1
ATOM 2319 O O . GLU B 1 123 ? -3.059 22.766 -8.43 1 83.69 123 GLU B O 1
ATOM 2324 N N . THR B 1 124 ? -0.943 22.375 -8.945 1 86.88 124 THR B N 1
ATOM 2325 C CA . THR B 1 124 ? -0.792 21.469 -7.812 1 86.88 124 THR B CA 1
ATOM 2326 C C . THR B 1 124 ? -0.901 22.234 -6.496 1 86.88 124 THR B C 1
ATOM 2328 O O . THR B 1 124 ? -1.439 21.719 -5.516 1 86.88 124 THR B O 1
ATOM 2331 N N . LYS B 1 125 ? -0.451 23.453 -6.48 1 87.44 125 LYS B N 1
ATOM 2332 C CA . LYS B 1 125 ? -0.514 24.266 -5.27 1 87.44 125 LYS B CA 1
ATOM 2333 C C . LYS B 1 125 ? -1.959 24.594 -4.898 1 87.44 125 LYS B C 1
ATOM 2335 O O . LYS B 1 125 ? -2.33 24.531 -3.723 1 87.44 125 LYS B O 1
ATOM 2340 N N . VAL B 1 126 ? -2.715 24.953 -5.879 1 88.94 126 VAL B N 1
ATOM 2341 C CA . VAL B 1 126 ? -4.121 25.266 -5.645 1 88.94 126 VAL B CA 1
ATOM 2342 C C . VAL B 1 126 ? -4.836 24.047 -5.074 1 88.94 126 VAL B C 1
ATOM 2344 O O . VAL B 1 126 ? -5.586 24.156 -4.102 1 88.94 126 VAL B O 1
ATOM 2347 N N . LEU B 1 127 ? -4.578 22.891 -5.688 1 88.94 127 LEU B N 1
ATOM 2348 C CA . LEU B 1 127 ? -5.203 21.641 -5.227 1 88.94 127 LEU B CA 1
ATOM 2349 C C . LEU B 1 127 ? -4.754 21.297 -3.811 1 88.94 127 LEU B C 1
ATOM 2351 O O . LEU B 1 127 ? -5.562 20.859 -2.992 1 88.94 127 LEU B O 1
ATOM 2355 N N . GLU B 1 128 ? -3.537 21.484 -3.564 1 89.06 128 GLU B N 1
ATOM 2356 C CA . GLU B 1 128 ? -3.006 21.234 -2.23 1 89.06 128 GLU B CA 1
ATOM 2357 C C . GLU B 1 128 ? -3.693 22.094 -1.185 1 89.06 128 GLU B C 1
ATOM 2359 O O . GLU B 1 128 ? -4.004 21.641 -0.085 1 89.06 128 GLU B O 1
ATOM 2364 N N . GLU B 1 129 ? -3.855 23.328 -1.495 1 88.88 129 GLU B N 1
ATOM 2365 C CA . GLU B 1 129 ? -4.531 24.234 -0.581 1 88.88 129 GLU B CA 1
ATOM 2366 C C . GLU B 1 129 ? -5.969 23.797 -0.317 1 88.88 129 GLU B C 1
ATOM 2368 O O . GLU B 1 129 ? -6.445 23.859 0.818 1 88.88 129 GLU B O 1
ATOM 2373 N N . ARG B 1 130 ? -6.609 23.406 -1.353 1 89.19 130 ARG B N 1
ATOM 2374 C CA . ARG B 1 130 ? -7.977 22.922 -1.198 1 89.19 130 ARG B CA 1
ATOM 2375 C C . ARG B 1 130 ? -8.023 21.703 -0.283 1 89.19 130 ARG B C 1
ATOM 2377 O O . ARG B 1 130 ? -8.891 21.609 0.585 1 89.19 130 ARG B O 1
ATOM 2384 N N . ILE B 1 131 ? -7.086 20.797 -0.487 1 90.88 131 ILE B N 1
ATOM 2385 C CA . ILE B 1 131 ? -7.004 19.594 0.319 1 90.88 131 ILE B CA 1
ATOM 2386 C C . ILE B 1 131 ? -6.754 19.953 1.779 1 90.88 131 ILE B C 1
ATOM 2388 O O . ILE B 1 131 ? -7.367 19.391 2.684 1 90.88 131 ILE B O 1
ATOM 2392 N N . ASN B 1 132 ? -5.883 20.922 1.961 1 88.31 132 ASN B N 1
ATOM 2393 C CA . ASN B 1 132 ? -5.613 21.375 3.318 1 88.31 132 ASN B CA 1
ATOM 2394 C C . ASN B 1 132 ? -6.871 21.938 3.977 1 88.31 132 ASN B C 1
ATOM 2396 O O . ASN B 1 132 ? -7.109 21.719 5.164 1 88.31 132 ASN B O 1
ATOM 2400 N N . ASN B 1 133 ? -7.617 22.625 3.258 1 89.31 133 ASN B N 1
ATOM 2401 C CA . ASN B 1 133 ? -8.867 23.188 3.773 1 89.31 133 ASN B CA 1
ATOM 2402 C C . ASN B 1 133 ? -9.859 22.078 4.141 1 89.31 133 ASN B C 1
ATOM 2404 O O . ASN B 1 133 ? -10.547 22.172 5.152 1 89.31 133 ASN B O 1
ATOM 2408 N N . ILE B 1 134 ? -9.914 21.078 3.338 1 88.31 134 ILE B N 1
ATOM 2409 C CA . ILE B 1 134 ? -10.781 19.938 3.6 1 88.31 134 ILE B CA 1
ATOM 2410 C C . ILE B 1 134 ? -10.367 19.25 4.898 1 88.31 134 ILE B C 1
ATOM 2412 O O . ILE B 1 134 ? -11.211 18.922 5.734 1 88.31 134 ILE B O 1
ATOM 2416 N N . LEU B 1 135 ? -9.133 19.062 5.051 1 88.38 135 LEU B N 1
ATOM 2417 C CA . LEU B 1 135 ? -8.602 18.344 6.207 1 88.38 135 LEU B CA 1
ATOM 2418 C C . LEU B 1 135 ? -8.805 19.156 7.488 1 88.38 135 LEU B C 1
ATOM 2420 O O . LEU B 1 135 ? -8.898 18.578 8.578 1 88.38 135 LEU B O 1
ATOM 2424 N N . LYS B 1 136 ? -8.875 20.438 7.367 1 83.88 136 LYS B N 1
ATOM 2425 C CA . LYS B 1 136 ? -9.125 21.312 8.516 1 83.88 136 LYS B CA 1
ATOM 2426 C C . LYS B 1 136 ? -10.617 21.484 8.758 1 83.88 136 LYS B C 1
ATOM 2428 O O . LYS B 1 136 ? -11.023 22.156 9.711 1 83.88 136 LYS B O 1
ATOM 2433 N N . SER B 1 137 ? -11.414 20.688 7.996 1 72.81 137 SER B N 1
ATOM 2434 C CA . SER B 1 137 ? -12.867 20.719 8.102 1 72.81 137 SER B CA 1
ATOM 2435 C C . SER B 1 137 ? -13.406 22.141 7.887 1 72.81 137 SER B C 1
ATOM 2437 O O . SER B 1 137 ? -14.398 22.531 8.516 1 72.81 137 SER B O 1
ATOM 2439 N N . ASN B 1 138 ? -12.656 22.781 7.266 1 65 138 ASN B N 1
ATOM 2440 C CA . ASN B 1 138 ? -13.109 24.141 7.004 1 65 138 ASN B CA 1
ATOM 2441 C C . ASN B 1 138 ? -13.93 24.219 5.719 1 65 138 ASN B C 1
ATOM 2443 O O . ASN B 1 138 ? -13.43 24.672 4.684 1 65 138 ASN B O 1
ATOM 2447 N N . SER B 1 139 ? -15.156 23.766 5.586 1 64.88 139 SER B N 1
ATOM 2448 C CA . SER B 1 139 ? -16.203 24.25 4.699 1 64.88 139 SER B CA 1
ATOM 2449 C C . SER B 1 139 ? -16.344 23.375 3.465 1 64.88 139 SER B C 1
ATOM 2451 O O . SER B 1 139 ? -17.438 23.234 2.912 1 64.88 139 SER B O 1
ATOM 2453 N N . GLU B 1 140 ? -15.352 22.75 2.945 1 81.06 140 GLU B N 1
ATOM 2454 C CA . GLU B 1 140 ? -15.57 22.109 1.649 1 81.06 140 GLU B CA 1
ATOM 2455 C C . GLU B 1 140 ? -16.016 20.672 1.814 1 81.06 140 GLU B C 1
ATOM 2457 O O . GLU B 1 140 ? -15.359 19.875 2.498 1 81.06 140 GLU B O 1
ATOM 2462 N N . GLU B 1 141 ? -17.281 20.562 1.271 1 89.69 141 GLU B N 1
ATOM 2463 C CA . GLU B 1 141 ? -17.812 19.203 1.258 1 89.69 141 GLU B CA 1
ATOM 2464 C C . GLU B 1 141 ? -17.281 18.422 0.057 1 89.69 141 GLU B C 1
ATOM 2466 O O . GLU B 1 141 ? -17.172 18.969 -1.043 1 89.69 141 GLU B O 1
ATOM 2471 N N . ILE B 1 142 ? -16.922 17.203 0.353 1 94.44 142 ILE B N 1
ATOM 2472 C CA . ILE B 1 142 ? -16.469 16.359 -0.749 1 94.44 142 ILE B CA 1
ATOM 2473 C C . ILE B 1 142 ? -17.094 14.969 -0.621 1 94.44 142 ILE B C 1
ATOM 2475 O O . ILE B 1 142 ? -17.609 14.609 0.44 1 94.44 142 ILE B O 1
ATOM 2479 N N . THR B 1 143 ? -17.094 14.25 -1.768 1 96.56 143 THR B N 1
ATOM 2480 C CA . THR B 1 143 ? -17.609 12.883 -1.797 1 96.56 143 THR B CA 1
ATOM 2481 C C . THR B 1 143 ? -16.516 11.906 -2.197 1 96.56 143 THR B C 1
ATOM 2483 O O . THR B 1 143 ? -15.828 12.102 -3.209 1 96.56 143 THR B O 1
ATOM 2486 N N . ILE B 1 144 ? -16.297 10.914 -1.356 1 97 144 ILE B N 1
ATOM 2487 C CA . ILE B 1 144 ? -15.398 9.82 -1.71 1 97 144 ILE B CA 1
ATOM 2488 C C . ILE B 1 144 ? -16.203 8.695 -2.363 1 97 144 ILE B C 1
ATOM 2490 O O . ILE B 1 144 ? -17.156 8.18 -1.779 1 97 144 ILE B O 1
ATOM 2494 N N . ILE B 1 145 ? -15.805 8.383 -3.566 1 97.81 145 ILE B N 1
ATOM 2495 C CA . ILE B 1 145 ? -16.438 7.285 -4.285 1 97.81 145 ILE B CA 1
ATOM 2496 C C . ILE B 1 145 ? -15.469 6.105 -4.379 1 97.81 145 ILE B C 1
ATOM 2498 O O . ILE B 1 145 ? -14.336 6.262 -4.828 1 97.81 145 ILE B O 1
ATOM 2502 N N . ILE B 1 146 ? -15.914 4.965 -3.928 1 97.06 146 ILE B N 1
ATOM 2503 C CA . ILE B 1 146 ? -15.125 3.74 -4.016 1 97.06 146 ILE B CA 1
ATOM 2504 C C . ILE B 1 146 ? -15.789 2.764 -4.98 1 97.06 146 ILE B C 1
ATOM 2506 O O . ILE B 1 146 ? -16.906 2.301 -4.734 1 97.06 146 ILE B O 1
ATOM 2510 N N . ASP B 1 147 ? -15.156 2.555 -6.074 1 95.75 147 ASP B N 1
ATOM 2511 C CA . ASP B 1 147 ? -15.586 1.584 -7.074 1 95.75 147 ASP B CA 1
ATOM 2512 C C . ASP B 1 147 ? -14.789 0.286 -6.961 1 95.75 147 ASP B C 1
ATOM 2514 O O . ASP B 1 147 ? -13.617 0.24 -7.328 1 95.75 147 ASP B O 1
ATOM 2518 N N . ASP B 1 148 ? -15.469 -0.776 -6.457 1 92.88 148 ASP B N 1
ATOM 2519 C CA . ASP B 1 148 ? -14.742 -1.994 -6.109 1 92.88 148 ASP B CA 1
ATOM 2520 C C . ASP B 1 148 ? -15.32 -3.207 -6.832 1 92.88 148 ASP B C 1
ATOM 2522 O O . ASP B 1 148 ? -16.375 -3.711 -6.457 1 92.88 148 ASP B O 1
ATOM 2526 N N . ASP B 1 149 ? -14.523 -3.764 -7.719 1 86.88 149 ASP B N 1
ATOM 2527 C CA . ASP B 1 149 ? -14.961 -4.918 -8.5 1 86.88 149 ASP B CA 1
ATOM 2528 C C . ASP B 1 149 ? -15 -6.18 -7.637 1 86.88 149 ASP B C 1
ATOM 2530 O O . ASP B 1 149 ? -15.703 -7.137 -7.957 1 86.88 149 ASP B O 1
ATOM 2534 N N . SER B 1 150 ? -14.203 -6.211 -6.559 1 85.5 150 SER B N 1
ATOM 2535 C CA . SER B 1 150 ? -14.219 -7.383 -5.688 1 85.5 150 SER B CA 1
ATOM 2536 C C . SER B 1 150 ? -15.367 -7.316 -4.691 1 85.5 150 SER B C 1
ATOM 2538 O O . SER B 1 150 ? -15.719 -8.328 -4.074 1 85.5 150 SER B O 1
ATOM 2540 N N . GLY B 1 151 ? -15.883 -6.121 -4.527 1 89.62 151 GLY B N 1
ATOM 2541 C CA . GLY B 1 151 ? -16.984 -5.926 -3.598 1 89.62 151 GLY B CA 1
ATOM 2542 C C . GLY B 1 151 ? -16.578 -6.043 -2.145 1 89.62 151 GLY B C 1
ATOM 2543 O O . GLY B 1 151 ? -17.422 -6.035 -1.248 1 89.62 151 GLY B O 1
ATOM 2544 N N . LYS B 1 152 ? -15.312 -6.094 -1.843 1 90.81 152 LYS B N 1
ATOM 2545 C CA . LYS B 1 152 ? -14.836 -6.402 -0.496 1 90.81 152 LYS B CA 1
ATOM 2546 C C . LYS B 1 152 ? -14.586 -5.125 0.305 1 90.81 152 LYS B C 1
ATOM 2548 O O . LYS B 1 152 ? -14.508 -5.164 1.534 1 90.81 152 LYS B O 1
ATOM 2553 N N . SER B 1 153 ? -14.438 -3.994 -0.33 1 93.31 153 SER B N 1
ATOM 2554 C CA . SER B 1 153 ? -14.227 -2.74 0.384 1 93.31 153 SER B CA 1
ATOM 2555 C C . SER B 1 153 ? -15.406 -2.414 1.294 1 93.31 153 SER B C 1
ATOM 2557 O O . SER B 1 153 ? -16.531 -2.83 1.026 1 93.31 153 SER B O 1
ATOM 2559 N N . LYS B 1 154 ? -15.094 -1.727 2.35 1 94.62 154 LYS B N 1
ATOM 2560 C CA . LYS B 1 154 ? -16.109 -1.392 3.34 1 94.62 154 LYS B CA 1
ATOM 2561 C C . LYS B 1 154 ? -15.93 0.032 3.857 1 94.62 154 LYS B C 1
ATOM 2563 O O . LYS B 1 154 ? -14.797 0.5 4.012 1 94.62 154 LYS B O 1
ATOM 2568 N N . ILE B 1 155 ? -16.984 0.714 4.055 1 96.12 155 ILE B N 1
ATOM 2569 C CA . ILE B 1 155 ? -17.031 1.996 4.75 1 96.12 155 ILE B CA 1
ATOM 2570 C C . ILE B 1 155 ? -17.797 1.851 6.062 1 96.12 155 ILE B C 1
ATOM 2572 O O . ILE B 1 155 ? -18.969 1.496 6.066 1 96.12 155 ILE B O 1
ATOM 2576 N N . ASN B 1 156 ? -17.047 2.123 7.156 1 94 156 ASN B N 1
ATOM 2577 C CA . ASN B 1 156 ? -17.672 2 8.469 1 94 156 ASN B CA 1
ATOM 2578 C C . ASN B 1 156 ? -18.391 3.279 8.867 1 94 156 ASN B C 1
ATOM 2580 O O . ASN B 1 156 ? -17.984 3.973 9.797 1 94 156 ASN B O 1
ATOM 2584 N N . SER B 1 157 ? -19.406 3.574 8.289 1 93.62 157 SER B N 1
ATOM 2585 C CA . SER B 1 157 ? -20.219 4.758 8.555 1 93.62 157 SER B CA 1
ATOM 2586 C C . SER B 1 157 ? -21.672 4.531 8.141 1 93.62 157 SER B C 1
ATOM 2588 O O . SER B 1 157 ? -21.938 3.934 7.098 1 93.62 157 SER B O 1
ATOM 2590 N N . SER B 1 158 ? -22.578 5.027 8.945 1 89.19 158 SER B N 1
ATOM 2591 C CA . SER B 1 158 ? -24 4.973 8.609 1 89.19 158 SER B CA 1
ATOM 2592 C C . SER B 1 158 ? -24.328 5.898 7.441 1 89.19 158 SER B C 1
ATOM 2594 O O . SER B 1 158 ? -25.375 5.754 6.805 1 89.19 158 SER B O 1
ATOM 2596 N N . LYS B 1 159 ? -23.469 6.789 7.074 1 90.06 159 LYS B N 1
ATOM 2597 C CA . LYS B 1 159 ? -23.672 7.746 5.996 1 90.06 159 LYS B CA 1
ATOM 2598 C C . LYS B 1 159 ? -23.312 7.145 4.645 1 90.06 159 LYS B C 1
ATOM 2600 O O . LYS B 1 159 ? -23.609 7.723 3.596 1 90.06 159 LYS B O 1
ATOM 2605 N N . ALA B 1 160 ? -22.625 5.992 4.758 1 92.5 160 ALA B N 1
ATOM 2606 C CA . ALA B 1 160 ? -22.156 5.383 3.518 1 92.5 160 ALA B CA 1
ATOM 2607 C C . ALA B 1 160 ? -23.312 4.855 2.686 1 92.5 160 ALA B C 1
ATOM 2609 O O . ALA B 1 160 ? -24.219 4.199 3.213 1 92.5 160 ALA B O 1
ATOM 2610 N N . LYS B 1 161 ? -23.312 5.27 1.426 1 92.69 161 LYS B N 1
ATOM 2611 C CA . LYS B 1 161 ? -24.297 4.73 0.48 1 92.69 161 LYS B CA 1
ATOM 2612 C C . LYS B 1 161 ? -23.656 3.66 -0.406 1 92.69 161 LYS B C 1
ATOM 2614 O O . LYS B 1 161 ? -22.531 3.816 -0.868 1 92.69 161 LYS B O 1
ATOM 2619 N N . VAL B 1 162 ? -24.375 2.557 -0.518 1 89.06 162 VAL B N 1
ATOM 2620 C CA . VAL B 1 162 ? -23.875 1.448 -1.325 1 89.06 162 VAL B CA 1
ATOM 2621 C C . VAL B 1 162 ? -24.766 1.256 -2.549 1 89.06 162 VAL B C 1
ATOM 2623 O O . VAL B 1 162 ? -26 1.188 -2.428 1 89.06 162 VAL B O 1
ATOM 2626 N N . ILE B 1 163 ? -24.047 1.346 -3.75 1 87.19 163 ILE B N 1
ATOM 2627 C CA . ILE B 1 163 ? -24.766 1.085 -4.996 1 87.19 163 ILE B CA 1
ATOM 2628 C C . ILE B 1 163 ? -24.188 -0.161 -5.668 1 87.19 163 ILE B C 1
ATOM 2630 O O . ILE B 1 163 ? -22.984 -0.259 -5.879 1 87.19 163 ILE B O 1
ATOM 2634 N N . GLU B 1 164 ? -25 -1.126 -5.883 1 80.88 164 GLU B N 1
ATOM 2635 C CA . GLU B 1 164 ? -24.547 -2.318 -6.59 1 80.88 164 GLU B CA 1
ATOM 2636 C C . GLU B 1 164 ? -24.188 -1.996 -8.039 1 80.88 164 GLU B C 1
ATOM 2638 O O . GLU B 1 164 ? -24.844 -1.179 -8.68 1 80.88 164 GLU B O 1
ATOM 2643 N N . LYS B 1 165 ? -23 -2.416 -8.43 1 79.31 165 LYS B N 1
ATOM 2644 C CA . LYS B 1 165 ? -22.578 -2.201 -9.812 1 79.31 165 LYS B CA 1
ATOM 2645 C C . LYS B 1 165 ? -23.406 -3.061 -10.773 1 79.31 165 LYS B C 1
ATOM 2647 O O . LYS B 1 165 ? -23.672 -4.23 -10.484 1 79.31 165 LYS B O 1
ATOM 2652 N N . PRO B 1 166 ? -24.016 -2.406 -11.742 1 60.88 166 PRO B N 1
ATOM 2653 C CA . PRO B 1 166 ? -24.766 -3.229 -12.695 1 60.88 166 PRO B CA 1
ATOM 2654 C C . PRO B 1 166 ? -23.891 -4.273 -13.383 1 60.88 166 PRO B C 1
ATOM 2656 O O . PRO B 1 166 ? -22.734 -3.996 -13.719 1 60.88 166 PRO B O 1
ATOM 2659 N N . ILE B 1 167 ? -24.172 -5.516 -13.188 1 50.31 167 ILE B N 1
ATOM 2660 C CA . ILE B 1 167 ? -23.516 -6.598 -13.922 1 50.31 167 ILE B CA 1
ATOM 2661 C C . ILE B 1 167 ? -23.672 -6.375 -15.422 1 50.31 167 ILE B C 1
ATOM 2663 O O . ILE B 1 167 ? -24.766 -6.02 -15.891 1 50.31 167 ILE B O 1
#

Organism: NCBI:txid312540

Radius of gyration: 20.89 Å; Cα contacts (8 Å, |Δi|>4): 741; chains: 2; bounding box: 51×55×50 Å